Protein AF-A0A7S1IC48-F1 (afdb_monomer_lite)

Organism: NCBI:txid73025

Secondary structure (DSSP, 8-state):
---B-BTB-EEE-TTSB-SSTT-B--GGGEEETTB----HHHHHHHHHHHHHHHTT------------EEEEETTEEEEEEESTT--STT-EEEEEEETTTTEEEEEEE-TTS-SEEEEEEEE--TTHHHHHHHHHTTPPPPSSGGGGGS-TTTSSS--S-GGGS-TTSEEETTTTEEHHHHHHHHHTT------

Structure (mmCIF, N/CA/C/O backbone):
data_AF-A0A7S1IC48-F1
#
_entry.id   AF-A0A7S1IC48-F1
#
loop_
_atom_site.group_PDB
_atom_site.id
_atom_site.type_symbol
_atom_site.label_atom_id
_atom_site.label_alt_id
_atom_site.label_comp_id
_atom_site.label_asym_id
_atom_site.label_entity_id
_atom_site.label_seq_id
_atom_site.pdbx_PDB_ins_code
_atom_site.Cartn_x
_atom_site.Cartn_y
_atom_site.Cartn_z
_atom_site.occupancy
_atom_site.B_iso_or_equiv
_atom_site.auth_seq_id
_atom_site.auth_comp_id
_atom_site.auth_asym_id
_atom_site.auth_atom_id
_atom_site.pdbx_PDB_model_num
ATOM 1 N N . GLY A 1 1 ? -16.116 9.276 26.766 1.00 86.44 1 GLY A N 1
ATOM 2 C CA . GLY A 1 1 ? -15.933 9.329 25.300 1.00 86.44 1 GLY A CA 1
ATOM 3 C C . GLY A 1 1 ? -14.792 8.413 24.906 1.00 86.44 1 GLY A C 1
ATOM 4 O O . GLY A 1 1 ? -14.070 7.981 25.795 1.00 86.44 1 GLY A O 1
ATOM 5 N N . LEU A 1 2 ? -14.647 8.094 23.618 1.00 96.25 2 LEU A N 1
ATOM 6 C CA . LEU A 1 2 ? -13.494 7.331 23.122 1.00 96.25 2 LEU A CA 1
ATOM 7 C C . LEU A 1 2 ? -12.211 8.168 23.206 1.00 96.25 2 LEU A C 1
ATOM 9 O O . LEU A 1 2 ? -12.277 9.396 23.143 1.00 96.25 2 LEU A O 1
ATOM 13 N N . VAL A 1 3 ? -11.056 7.512 23.336 1.00 97.19 3 VAL A N 1
ATOM 14 C CA . VAL A 1 3 ? -9.752 8.191 23.295 1.00 97.19 3 VAL A CA 1
ATOM 15 C C . VAL A 1 3 ? -9.438 8.629 21.862 1.00 97.19 3 VAL A C 1
ATOM 17 O O . VAL A 1 3 ? -9.534 7.839 20.921 1.00 97.19 3 VAL A O 1
ATOM 20 N N . ILE A 1 4 ? -9.063 9.899 21.707 1.00 97.44 4 ILE A N 1
ATOM 21 C CA . ILE A 1 4 ? -8.770 10.548 20.425 1.00 97.44 4 ILE A CA 1
ATOM 22 C C . ILE A 1 4 ? -7.302 10.978 20.399 1.00 97.44 4 ILE A C 1
ATOM 24 O O . ILE A 1 4 ? -6.759 11.413 21.415 1.00 97.44 4 ILE A O 1
ATOM 28 N N . GLY A 1 5 ? -6.658 10.871 19.238 1.00 93.25 5 GLY A N 1
ATOM 29 C CA . GLY A 1 5 ? -5.286 11.331 19.052 1.00 93.25 5 GLY A CA 1
ATOM 30 C C . GLY A 1 5 ? -5.122 12.852 19.083 1.00 93.25 5 GLY A C 1
ATOM 31 O O . GLY A 1 5 ? -6.078 13.599 18.872 1.00 93.25 5 GLY A O 1
ATOM 32 N N . PRO A 1 6 ? -3.877 13.341 19.226 1.00 89.94 6 PRO A N 1
ATOM 33 C CA . PRO A 1 6 ? -3.580 14.775 19.300 1.00 89.94 6 PRO A CA 1
ATOM 34 C C . PRO A 1 6 ? -3.949 15.555 18.027 1.00 89.94 6 PRO A C 1
ATOM 36 O O . PRO A 1 6 ? -4.088 16.772 18.069 1.00 89.94 6 PRO A O 1
ATOM 39 N N . ARG A 1 7 ? -4.105 14.867 16.888 1.00 89.56 7 ARG A N 1
ATOM 40 C CA . ARG A 1 7 ? -4.513 15.447 15.596 1.00 89.56 7 ARG A CA 1
ATOM 41 C C . ARG A 1 7 ? -5.874 14.922 15.120 1.00 89.56 7 ARG A C 1
ATOM 43 O O . ARG A 1 7 ? -6.166 14.987 13.930 1.00 89.56 7 ARG A O 1
ATOM 50 N N . GLY A 1 8 ? -6.684 14.382 16.031 1.00 92.31 8 GLY A N 1
ATOM 51 C CA . GLY A 1 8 ? -7.895 13.633 15.703 1.00 92.31 8 GLY A CA 1
ATOM 52 C C . GLY A 1 8 ? -7.631 12.137 15.504 1.00 92.31 8 GLY A C 1
ATOM 53 O O . GLY A 1 8 ? -6.538 11.640 15.780 1.00 92.31 8 GLY A O 1
ATOM 54 N N . GLY A 1 9 ? -8.659 11.427 15.035 1.00 95.06 9 GLY A N 1
ATOM 55 C CA . GLY A 1 9 ? -8.651 9.971 14.880 1.00 95.06 9 GLY A CA 1
ATOM 56 C C . GLY A 1 9 ? -8.893 9.227 16.197 1.00 95.06 9 GLY A C 1
ATOM 57 O O . GLY A 1 9 ? -8.397 9.612 17.254 1.00 95.06 9 GLY A O 1
ATOM 58 N N . ILE A 1 10 ? -9.678 8.158 16.130 1.00 97.81 10 ILE A N 1
ATOM 59 C CA . ILE A 1 10 ? -10.028 7.294 17.257 1.00 97.81 10 ILE A CA 1
ATOM 60 C C . ILE A 1 10 ? -8.869 6.335 17.496 1.00 97.81 10 ILE A C 1
ATOM 62 O O . ILE A 1 10 ? -8.510 5.573 16.599 1.00 97.81 10 ILE A O 1
ATOM 66 N N . GLN A 1 11 ? -8.281 6.367 18.690 1.00 97.50 11 GLN A N 1
ATOM 67 C CA . GLN A 1 11 ? -7.160 5.493 19.009 1.00 97.50 11 GLN A CA 1
ATOM 68 C C . GLN A 1 11 ? -7.607 4.030 19.023 1.00 97.50 11 GLN A C 1
ATOM 70 O O . GLN A 1 11 ? -8.590 3.692 19.687 1.00 97.50 11 GLN A O 1
ATOM 75 N N . ILE A 1 12 ? -6.866 3.182 18.307 1.00 97.38 12 ILE A N 1
ATOM 76 C CA . ILE A 1 12 ? -7.106 1.742 18.241 1.00 97.38 12 ILE A CA 1
ATOM 77 C C . ILE A 1 12 ? -5.869 0.919 18.601 1.00 97.38 12 ILE A C 1
ATOM 79 O O . ILE A 1 12 ? -4.735 1.355 18.388 1.00 97.38 12 ILE A O 1
ATOM 83 N N . ASN A 1 13 ? -6.100 -0.285 19.123 1.00 96.12 13 ASN A N 1
ATOM 84 C CA . ASN A 1 13 ? -5.077 -1.319 19.284 1.00 96.12 13 ASN A CA 1
ATOM 85 C C . ASN A 1 13 ? -4.879 -2.133 17.984 1.00 96.12 13 ASN A C 1
ATOM 87 O O . ASN A 1 13 ? -5.519 -1.873 16.963 1.00 96.12 13 ASN A O 1
ATOM 91 N N . ASP A 1 14 ? -4.020 -3.154 18.034 1.00 96.69 14 ASP A N 1
ATOM 92 C CA . ASP A 1 14 ? -3.703 -4.016 16.883 1.00 96.69 14 ASP A CA 1
ATOM 93 C C . ASP A 1 14 ? -4.871 -4.897 16.403 1.00 96.69 14 ASP A C 1
ATOM 95 O O . ASP A 1 14 ? -4.779 -5.511 15.343 1.00 96.69 14 ASP A O 1
ATOM 99 N N . TYR A 1 15 ? -5.966 -4.967 17.164 1.00 96.75 15 TYR A N 1
ATOM 100 C CA . TYR A 1 15 ? -7.211 -5.644 16.788 1.00 96.75 15 TYR A CA 1
ATOM 101 C C . TYR A 1 15 ? -8.297 -4.667 16.318 1.00 96.75 15 TYR A C 1
ATOM 103 O O . TYR A 1 15 ? -9.459 -5.042 16.166 1.00 96.75 15 TYR A O 1
ATOM 111 N N . CYS A 1 16 ? -7.927 -3.402 16.100 1.00 97.06 16 CYS A N 1
ATOM 112 C CA . CYS A 1 16 ? -8.828 -2.309 15.743 1.00 97.06 16 CYS A CA 1
ATOM 113 C C . CYS A 1 16 ? -9.888 -1.974 16.813 1.00 97.06 16 CYS A C 1
ATOM 115 O O . CYS A 1 16 ? -10.861 -1.274 16.519 1.00 97.06 16 CYS A O 1
ATOM 117 N N . GLN A 1 17 ? -9.703 -2.435 18.055 1.00 97.38 17 GLN A N 1
ATOM 118 C CA . GLN A 1 17 ? -10.547 -2.049 19.187 1.00 97.38 17 GLN A CA 1
ATOM 119 C C . GLN A 1 17 ? -10.135 -0.682 19.712 1.00 97.38 17 GLN A C 1
ATOM 121 O O . GLN A 1 17 ? -8.950 -0.351 19.767 1.00 97.38 17 GLN A O 1
ATOM 126 N N . THR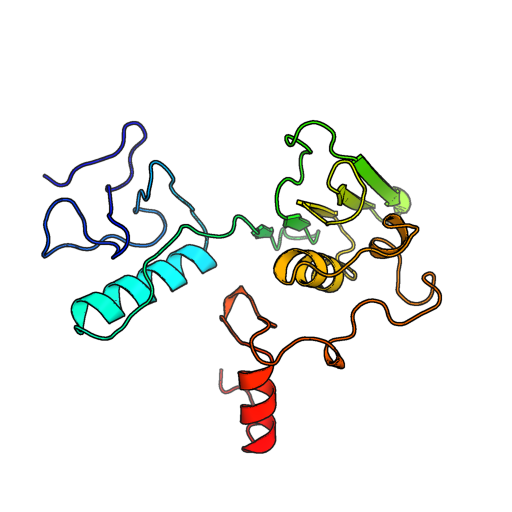 A 1 18 ? -11.124 0.091 20.139 1.00 97.94 18 THR A N 1
ATOM 127 C CA . THR A 1 18 ? -10.928 1.415 20.729 1.00 97.94 18 THR A CA 1
ATOM 128 C C . THR A 1 18 ? -10.629 1.322 22.230 1.00 97.94 18 THR A C 1
ATOM 130 O O . THR A 1 18 ? -10.466 0.239 22.790 1.00 97.94 18 THR A O 1
ATOM 133 N N . SER A 1 19 ? -10.610 2.461 22.930 1.00 97.12 19 SER A N 1
ATOM 134 C CA . SER A 1 19 ? -10.546 2.497 24.399 1.00 97.12 19 SER A CA 1
ATOM 135 C C . SER A 1 19 ? -11.741 1.830 25.098 1.00 97.12 19 SER A C 1
ATOM 137 O O . SER A 1 19 ? -11.684 1.593 26.301 1.00 97.12 19 SER A O 1
ATOM 139 N N . ASN A 1 20 ? -12.833 1.568 24.373 1.00 97.44 20 ASN A N 1
ATOM 140 C CA . ASN A 1 20 ? -13.905 0.680 24.808 1.00 97.44 20 ASN A CA 1
ATOM 141 C C . ASN A 1 20 ? -13.795 -0.638 24.022 1.00 97.44 20 ASN A C 1
ATOM 143 O O . ASN A 1 20 ? -13.803 -0.618 22.792 1.00 97.44 20 ASN A O 1
ATOM 147 N N . LEU A 1 21 ? -13.718 -1.766 24.736 1.00 94.56 21 LEU A N 1
ATOM 148 C CA . LEU A 1 21 ? -13.498 -3.096 24.156 1.00 94.56 21 LEU A CA 1
ATOM 149 C C . LEU A 1 21 ? -14.653 -3.585 23.267 1.00 94.56 21 LEU A C 1
ATOM 151 O O . LEU A 1 21 ? -14.419 -4.417 22.388 1.00 94.56 21 LEU A O 1
ATOM 155 N N . ASP A 1 22 ? -15.855 -3.030 23.438 1.00 95.75 22 ASP A N 1
ATOM 156 C CA . ASP A 1 22 ? -17.039 -3.357 22.634 1.00 95.75 22 ASP A CA 1
ATOM 157 C C . ASP A 1 22 ? -17.156 -2.500 21.360 1.00 95.75 22 ASP A C 1
ATOM 159 O O . ASP A 1 22 ? -18.068 -2.688 20.554 1.00 95.75 22 ASP A O 1
ATOM 163 N N . ILE A 1 23 ? -16.252 -1.534 21.166 1.00 97.44 23 ILE A N 1
ATOM 164 C CA . ILE A 1 23 ? -16.292 -0.585 20.051 1.00 97.44 23 ILE A CA 1
ATOM 165 C C . ILE A 1 23 ? -15.012 -0.708 19.229 1.00 97.44 23 ILE A C 1
ATOM 167 O O . ILE A 1 23 ? -13.902 -0.611 19.755 1.00 97.44 23 ILE A O 1
ATOM 171 N N . TYR A 1 24 ? -15.182 -0.841 17.915 1.00 97.94 24 TYR A N 1
ATOM 172 C CA . TYR A 1 24 ? -14.102 -0.888 16.933 1.00 97.94 24 TYR A CA 1
ATOM 173 C C . TYR A 1 24 ? -14.114 0.375 16.075 1.00 97.94 24 TYR A C 1
ATOM 175 O O . TYR A 1 24 ? -15.171 0.956 15.822 1.00 97.94 24 TYR A O 1
ATOM 183 N N . ALA A 1 25 ? -12.942 0.775 15.593 1.00 97.38 25 ALA A N 1
ATOM 184 C CA . ALA A 1 25 ? -12.800 1.813 14.579 1.00 97.38 25 ALA A CA 1
ATOM 185 C C . ALA A 1 25 ? -11.840 1.325 13.490 1.00 97.38 25 ALA A C 1
ATOM 187 O O . ALA A 1 25 ? -10.800 0.742 13.785 1.00 97.38 25 ALA A O 1
ATOM 188 N N . ILE A 1 26 ? -12.194 1.551 12.226 1.00 96.25 26 ILE A N 1
ATOM 189 C CA . ILE A 1 26 ? -11.420 1.101 11.062 1.00 96.25 26 ILE A CA 1
ATOM 190 C C . ILE A 1 26 ? -11.394 2.189 9.985 1.00 96.25 26 ILE A C 1
ATOM 192 O O . ILE A 1 26 ? -12.251 3.072 9.955 1.00 96.25 26 ILE A O 1
ATOM 196 N N . GLY A 1 27 ? -10.438 2.103 9.064 1.00 93.44 27 GLY A N 1
ATOM 197 C CA . GLY A 1 27 ? -10.335 3.033 7.942 1.00 93.44 27 GLY A CA 1
ATOM 198 C C . GLY A 1 27 ? -9.831 4.414 8.363 1.00 93.44 27 GLY A C 1
ATOM 199 O O . GLY A 1 27 ? -8.935 4.537 9.193 1.00 93.44 27 GLY A O 1
ATOM 200 N N . GLU A 1 28 ? -10.378 5.466 7.756 1.00 92.88 28 GLU A N 1
ATOM 201 C CA . GLU A 1 28 ? -9.840 6.831 7.871 1.00 92.88 28 GLU A CA 1
ATOM 202 C C . GLU A 1 28 ? -10.041 7.464 9.253 1.00 92.88 28 GLU A C 1
ATOM 204 O O . GLU A 1 28 ? -9.319 8.387 9.620 1.00 92.88 28 GLU A O 1
ATOM 209 N N . CYS A 1 29 ? -10.999 6.968 10.041 1.00 94.88 29 CYS A N 1
ATOM 210 C CA . CYS A 1 29 ? -11.222 7.459 11.397 1.00 94.88 29 CYS A CA 1
ATOM 211 C C . CYS A 1 29 ? -10.295 6.808 12.431 1.00 94.88 29 CYS A C 1
ATOM 213 O O . CYS A 1 29 ? -10.232 7.296 13.558 1.00 94.88 29 CYS A O 1
ATOM 215 N N . ALA A 1 30 ? -9.594 5.727 12.078 1.00 96.12 30 ALA A N 1
ATOM 216 C CA . ALA A 1 30 ? -8.798 4.941 13.008 1.00 96.12 30 ALA A CA 1
ATOM 217 C C . ALA A 1 30 ? -7.351 5.445 13.098 1.00 96.12 30 ALA A C 1
ATOM 219 O O . ALA A 1 30 ? -6.670 5.651 12.091 1.00 96.12 30 ALA A O 1
ATOM 220 N N . LEU A 1 31 ? -6.873 5.607 14.329 1.00 95.94 31 LEU A N 1
ATOM 221 C CA . LEU A 1 31 ? -5.513 6.002 14.666 1.00 95.94 31 LEU A CA 1
ATOM 222 C C . LEU A 1 31 ? -4.786 4.816 15.306 1.00 95.94 31 LEU A C 1
ATOM 224 O O . LEU A 1 31 ? -4.986 4.516 16.483 1.00 95.94 31 LEU A O 1
ATOM 228 N N . HIS A 1 32 ? -3.906 4.171 14.545 1.00 95.19 32 HIS A N 1
ATOM 229 C CA . HIS A 1 32 ? -3.094 3.043 15.009 1.00 95.19 32 HIS A CA 1
ATOM 230 C C . HIS A 1 32 ? -1.636 3.482 15.148 1.00 95.19 32 HIS A C 1
ATOM 232 O O . HIS A 1 32 ? -1.078 4.073 14.223 1.00 95.19 32 HIS A O 1
ATOM 238 N N . ASN A 1 33 ? -1.034 3.269 16.323 1.00 92.19 33 ASN A N 1
ATOM 239 C CA . ASN A 1 33 ? 0.346 3.676 16.636 1.00 92.19 33 ASN A CA 1
ATOM 240 C C . ASN A 1 33 ? 0.682 5.129 16.233 1.00 92.19 33 ASN A C 1
ATOM 242 O O . ASN A 1 33 ? 1.748 5.430 15.697 1.00 92.19 33 ASN A O 1
ATOM 246 N N . GLY A 1 34 ? -0.263 6.046 16.475 1.00 90.94 34 GLY A N 1
ATOM 247 C CA . GLY A 1 34 ? -0.108 7.473 16.179 1.00 90.94 34 GLY A CA 1
ATOM 248 C C . GLY A 1 34 ? -0.239 7.847 14.697 1.00 90.94 34 GLY A C 1
ATOM 249 O O . GLY A 1 34 ? 0.073 8.983 14.339 1.00 90.94 34 GLY A O 1
ATOM 250 N N . ARG A 1 35 ? -0.703 6.932 13.834 1.00 90.31 35 ARG A N 1
ATOM 251 C CA . ARG A 1 35 ? -0.876 7.158 12.391 1.00 90.31 35 ARG A CA 1
ATOM 252 C C . ARG A 1 35 ? -2.306 6.890 11.928 1.00 90.31 35 ARG A C 1
ATOM 254 O O . ARG A 1 35 ? -2.940 5.925 12.348 1.00 90.31 35 ARG A O 1
ATOM 261 N N . ILE A 1 36 ? -2.779 7.750 11.029 1.00 91.31 36 ILE A N 1
ATOM 262 C CA . ILE A 1 36 ? -4.006 7.573 10.245 1.00 91.31 36 ILE A CA 1
ATOM 263 C C . ILE A 1 36 ? -3.561 7.277 8.815 1.00 91.31 36 ILE A C 1
ATOM 265 O O . ILE A 1 36 ? -2.767 8.037 8.259 1.00 91.31 36 ILE A O 1
ATOM 269 N N . TYR A 1 37 ? -4.042 6.180 8.234 1.00 86.94 37 TYR A N 1
ATOM 270 C CA . TYR A 1 37 ? -3.560 5.724 6.927 1.00 86.94 37 TYR A CA 1
ATOM 271 C C . TYR A 1 37 ? -4.301 6.373 5.758 1.00 86.94 37 TYR A C 1
ATOM 273 O O . TYR A 1 37 ? -3.661 6.717 4.774 1.00 86.94 37 TYR A O 1
ATOM 281 N N . GLY A 1 38 ? -5.625 6.563 5.849 1.00 83.62 38 GLY A N 1
ATOM 282 C CA . GLY A 1 38 ? -6.397 7.215 4.777 1.00 83.62 38 GLY A CA 1
ATOM 283 C C . GLY A 1 38 ? -6.374 6.462 3.438 1.00 83.62 38 GLY A C 1
ATOM 284 O O . GLY A 1 38 ? -6.428 7.074 2.377 1.00 83.62 38 GLY A O 1
ATOM 285 N N . LEU A 1 39 ? -6.193 5.137 3.473 1.00 83.06 39 LEU A N 1
ATOM 286 C CA . LEU A 1 39 ? -5.990 4.306 2.287 1.00 83.06 39 LEU A CA 1
ATOM 287 C C . LEU A 1 39 ? -6.927 3.096 2.299 1.00 83.06 39 LEU A C 1
ATOM 289 O O . LEU A 1 39 ? -7.213 2.517 3.351 1.00 83.06 39 LEU A O 1
ATOM 293 N N . LEU A 1 40 ? -7.344 2.674 1.102 1.00 83.94 40 LEU A N 1
ATOM 294 C CA . LEU A 1 40 ? -8.255 1.543 0.914 1.00 83.94 40 LEU A CA 1
ATOM 295 C C . LEU A 1 40 ? -7.660 0.225 1.432 1.00 83.94 40 LEU A C 1
ATOM 297 O O . LEU A 1 40 ? -8.342 -0.509 2.140 1.00 83.94 40 LEU A O 1
ATOM 301 N N . THR A 1 41 ? -6.400 -0.080 1.095 1.00 82.94 41 THR A N 1
ATOM 302 C CA . THR A 1 41 ? -5.768 -1.354 1.486 1.00 82.94 41 THR A CA 1
ATOM 303 C C . THR A 1 41 ? -5.660 -1.499 3.009 1.00 82.94 41 THR A C 1
ATOM 305 O O . THR A 1 41 ? -6.194 -2.483 3.521 1.00 82.94 41 THR A O 1
ATOM 308 N N . PRO A 1 42 ? -5.103 -0.523 3.757 1.00 88.06 42 PRO A N 1
ATOM 309 C CA . PRO A 1 42 ? -5.108 -0.570 5.218 1.00 88.06 42 PRO A CA 1
ATOM 310 C C . PRO A 1 42 ? -6.522 -0.616 5.807 1.00 88.06 42 PRO A C 1
ATOM 312 O O . PRO A 1 42 ? -6.760 -1.363 6.747 1.00 88.06 42 PRO A O 1
ATOM 315 N N . GLY A 1 43 ? -7.490 0.112 5.234 1.00 91.44 43 GLY A N 1
ATOM 316 C CA . GLY A 1 43 ? -8.888 0.045 5.674 1.00 91.44 43 GLY A CA 1
ATOM 317 C C . GLY A 1 43 ? -9.499 -1.356 5.532 1.00 91.44 43 GLY A C 1
ATOM 318 O O . GLY A 1 43 ? -10.150 -1.847 6.454 1.00 91.44 43 GLY A O 1
ATOM 319 N N . ASN A 1 44 ? -9.237 -2.035 4.412 1.00 90.25 44 ASN A N 1
ATOM 320 C CA . ASN A 1 44 ? -9.681 -3.410 4.174 1.00 90.25 44 ASN A CA 1
ATOM 321 C C . ASN A 1 44 ? -8.996 -4.419 5.103 1.00 90.25 44 ASN A C 1
ATOM 323 O O . ASN A 1 44 ? -9.614 -5.407 5.499 1.00 90.25 44 ASN A O 1
ATOM 327 N N . GLU A 1 45 ? -7.723 -4.206 5.430 1.00 91.50 45 GLU A N 1
ATOM 328 C CA . GLU A 1 45 ? -6.994 -5.038 6.390 1.00 91.50 45 GLU A CA 1
ATOM 329 C C . GLU A 1 45 ? -7.551 -4.845 7.800 1.00 91.50 45 GLU A C 1
ATOM 331 O O . GLU A 1 45 ? -7.942 -5.828 8.425 1.00 91.50 45 GLU A O 1
ATOM 336 N N . MET A 1 46 ? -7.737 -3.598 8.244 1.00 95.12 46 MET A N 1
ATOM 337 C CA . MET A 1 46 ? -8.401 -3.280 9.512 1.00 95.12 46 MET A CA 1
ATOM 338 C C . MET A 1 46 ? -9.785 -3.936 9.619 1.00 95.12 46 MET A C 1
ATOM 340 O O . MET A 1 46 ? -10.115 -4.509 10.654 1.00 95.12 46 MET A O 1
ATOM 344 N N . ALA A 1 47 ? -10.584 -3.918 8.546 1.00 94.81 47 ALA A N 1
ATOM 345 C CA . ALA A 1 47 ? -11.889 -4.579 8.524 1.00 94.81 47 ALA A CA 1
ATOM 346 C C . ALA A 1 47 ? -11.784 -6.095 8.764 1.00 94.81 47 ALA A C 1
ATOM 348 O O . ALA A 1 47 ? -12.555 -6.656 9.544 1.00 94.81 47 ALA A O 1
ATOM 349 N N . ARG A 1 48 ? -10.818 -6.771 8.125 1.00 93.19 48 ARG A N 1
ATOM 350 C CA . ARG A 1 48 ? -10.596 -8.215 8.315 1.00 93.19 48 ARG A CA 1
ATOM 351 C C . ARG A 1 48 ? -10.144 -8.533 9.731 1.00 93.19 48 ARG A C 1
ATOM 353 O O . ARG A 1 48 ? -10.649 -9.492 10.307 1.00 93.19 48 ARG A O 1
ATOM 360 N N . VAL A 1 49 ? -9.235 -7.730 10.280 1.00 95.81 49 VAL A N 1
ATOM 361 C CA . VAL A 1 49 ? -8.741 -7.892 11.651 1.00 95.81 49 VAL A CA 1
ATOM 362 C C . VAL A 1 49 ? -9.875 -7.706 12.658 1.00 95.81 49 VAL A C 1
ATOM 364 O O . VAL A 1 49 ? -10.093 -8.582 13.492 1.00 95.81 49 VAL A O 1
ATOM 367 N N . ALA A 1 50 ? -10.659 -6.632 12.526 1.00 96.44 50 ALA A N 1
ATOM 368 C CA . ALA A 1 50 ? -11.795 -6.356 13.402 1.00 96.44 50 ALA A CA 1
ATOM 369 C C . ALA A 1 50 ? -12.837 -7.487 13.370 1.00 96.44 50 ALA A C 1
ATOM 371 O O . ALA A 1 50 ? -13.260 -7.971 14.418 1.00 96.44 50 ALA A O 1
ATOM 372 N N . VAL A 1 51 ? -13.222 -7.957 12.175 1.00 96.38 51 VAL A N 1
ATOM 373 C CA . VAL A 1 51 ? -14.187 -9.060 12.024 1.00 96.38 51 VAL A CA 1
ATOM 374 C C . VAL A 1 51 ? -13.617 -10.379 12.546 1.00 96.38 51 VAL A C 1
ATOM 376 O O . VAL A 1 51 ? -14.328 -11.120 13.220 1.00 96.38 51 VAL A O 1
ATOM 379 N N . GLY A 1 52 ? -12.351 -10.686 12.257 1.00 96.06 52 GLY A N 1
ATOM 380 C CA . GLY A 1 52 ? -11.690 -11.892 12.755 1.00 96.06 52 GLY A CA 1
ATOM 381 C C . GLY A 1 52 ? -11.673 -11.938 14.280 1.00 96.06 52 GLY A C 1
ATOM 382 O O . GLY A 1 52 ? -12.087 -12.938 14.863 1.00 96.06 52 GLY A O 1
ATOM 383 N N . HIS A 1 53 ? -11.308 -10.820 14.911 1.00 96.12 53 HIS A N 1
ATOM 384 C CA . HIS A 1 53 ? -11.280 -10.684 16.362 1.00 96.12 53 HIS A CA 1
ATOM 385 C C . HIS A 1 53 ? -12.687 -10.770 16.975 1.00 96.12 53 HIS A C 1
ATOM 387 O O . HIS A 1 53 ? -12.905 -11.545 17.904 1.00 96.12 53 HIS A O 1
ATOM 393 N N . LEU A 1 54 ? -13.671 -10.058 16.409 1.00 95.06 54 LEU A N 1
ATOM 394 C CA . LEU A 1 54 ? -15.067 -10.104 16.862 1.00 95.06 54 LEU A CA 1
ATOM 395 C C . LEU A 1 54 ? -15.658 -11.523 16.793 1.00 95.06 54 LEU A C 1
ATOM 397 O O . LEU A 1 54 ? -16.436 -11.918 17.656 1.00 95.06 54 LEU A O 1
ATOM 401 N N . MET A 1 55 ? -15.280 -12.295 15.773 1.00 96.31 55 MET A N 1
ATOM 402 C CA . MET A 1 55 ? -15.723 -13.677 15.574 1.00 96.31 55 MET A CA 1
ATOM 403 C C . MET A 1 55 ? -14.863 -14.708 16.323 1.00 96.31 55 MET A C 1
ATOM 405 O O . MET A 1 55 ? -15.060 -15.904 16.113 1.00 96.31 55 MET A O 1
ATOM 409 N N . GLN A 1 56 ? -13.906 -14.269 17.152 1.00 92.25 56 GLN A N 1
ATOM 410 C CA . GLN A 1 56 ? -12.960 -15.128 17.882 1.00 92.25 56 GLN A CA 1
ATOM 411 C C . GLN A 1 56 ? -12.221 -16.121 16.969 1.00 92.25 56 GLN A C 1
ATOM 413 O O . GLN A 1 56 ? -11.920 -17.252 17.350 1.00 92.25 56 GLN A O 1
ATOM 418 N N . LYS A 1 57 ? -11.952 -15.706 15.728 1.00 92.31 57 LYS A N 1
ATOM 419 C CA . LYS A 1 57 ? -11.139 -16.470 14.784 1.00 92.31 57 LYS A CA 1
ATOM 420 C C . LYS A 1 57 ? -9.672 -16.141 15.002 1.00 92.31 57 LYS A C 1
ATOM 422 O O . LYS A 1 57 ? -9.334 -15.030 15.406 1.00 92.31 57 LYS A O 1
ATOM 427 N N . ASP A 1 58 ? -8.811 -17.093 14.665 1.00 89.88 58 ASP A N 1
ATOM 428 C CA . ASP A 1 58 ? -7.383 -16.822 14.571 1.00 89.88 58 ASP A CA 1
ATOM 429 C C . ASP A 1 58 ? -7.149 -15.835 13.417 1.00 89.88 58 ASP A C 1
ATOM 431 O O . ASP A 1 58 ? -7.413 -16.143 12.249 1.00 89.88 58 ASP A O 1
ATOM 435 N N . VAL A 1 59 ? -6.778 -14.602 13.761 1.00 89.88 59 VAL A N 1
ATOM 436 C CA . VAL A 1 59 ? -6.560 -13.506 12.818 1.00 89.88 59 VAL A CA 1
ATOM 437 C C . VAL A 1 59 ? -5.258 -12.807 13.154 1.00 89.88 59 VAL A C 1
ATOM 439 O O . VAL A 1 59 ? -4.953 -12.522 14.315 1.00 89.88 59 VAL A O 1
ATOM 442 N N . GLU A 1 60 ? -4.490 -12.515 12.114 1.00 89.56 60 GLU A N 1
ATOM 443 C CA . GLU A 1 60 ? -3.257 -11.765 12.259 1.00 89.56 60 GLU A CA 1
ATOM 444 C C . GLU A 1 60 ? -3.563 -10.327 12.693 1.00 89.56 60 GLU A C 1
ATOM 446 O O . GLU A 1 60 ? -4.503 -9.693 12.216 1.00 89.56 60 GLU A O 1
ATOM 451 N N . LYS A 1 61 ? -2.770 -9.822 13.635 1.00 93.12 61 LYS A N 1
ATOM 452 C CA . LYS A 1 61 ? -2.876 -8.455 14.145 1.00 93.12 61 LYS A CA 1
ATOM 453 C C . LYS A 1 61 ? -2.565 -7.438 13.051 1.00 93.12 61 LYS A C 1
ATOM 455 O O . LYS A 1 61 ? -1.646 -7.640 12.262 1.00 93.12 61 LYS A O 1
ATOM 460 N N . PHE A 1 62 ? -3.243 -6.296 13.070 1.00 93.38 62 PHE A N 1
ATOM 461 C CA . PHE A 1 62 ? -2.896 -5.183 12.195 1.00 93.38 62 PHE A CA 1
ATOM 462 C C . PHE A 1 62 ? -1.541 -4.588 12.614 1.00 93.38 62 PHE A C 1
ATOM 464 O O . PHE A 1 62 ? -1.418 -4.007 13.690 1.00 93.38 62 PHE A O 1
ATOM 471 N N . GLN A 1 63 ? -0.520 -4.731 11.764 1.00 88.75 63 GLN A N 1
ATOM 472 C CA . GLN A 1 63 ? 0.849 -4.243 12.014 1.00 88.75 63 GLN A CA 1
ATOM 473 C C . GLN A 1 63 ? 1.112 -2.838 11.445 1.00 88.75 63 GLN A C 1
ATOM 475 O O . GLN A 1 63 ? 2.225 -2.320 11.526 1.00 88.75 63 GLN A O 1
ATOM 480 N N . GLY A 1 64 ? 0.084 -2.204 10.884 1.00 81.75 64 GLY A N 1
ATOM 481 C CA . GLY A 1 64 ? 0.219 -0.987 10.099 1.00 81.75 64 GLY A CA 1
ATOM 482 C C . GLY A 1 64 ? 0.075 -1.255 8.605 1.00 81.75 64 GLY A C 1
ATOM 48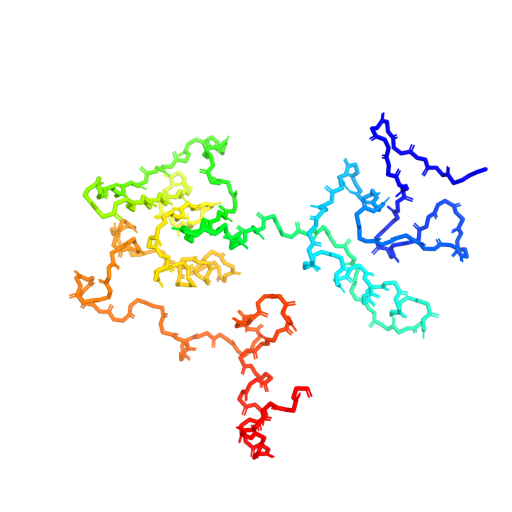3 O O . GLY A 1 64 ? 0.255 -2.369 8.129 1.00 81.75 64 GLY A O 1
ATOM 484 N N . GLY A 1 65 ? -0.326 -0.217 7.878 1.00 69.44 65 GLY A N 1
ATOM 485 C CA . GLY A 1 65 ? -0.601 -0.286 6.453 1.00 69.44 65 GLY A CA 1
ATOM 486 C C . GLY A 1 65 ? 0.581 0.167 5.608 1.00 69.44 65 GLY A C 1
ATOM 487 O O . GLY A 1 65 ? 1.198 1.197 5.893 1.00 69.44 65 GLY A O 1
ATOM 488 N N . ASP A 1 66 ? 0.836 -0.555 4.522 1.00 67.75 66 ASP A N 1
ATOM 489 C CA . ASP A 1 66 ? 1.791 -0.128 3.509 1.00 67.75 66 ASP A CA 1
ATOM 490 C C . ASP A 1 66 ? 1.348 1.190 2.850 1.00 67.75 66 ASP A C 1
ATOM 492 O O . ASP A 1 66 ? 0.233 1.317 2.332 1.00 67.75 66 ASP A O 1
ATOM 496 N N . MET A 1 67 ? 2.243 2.178 2.823 1.00 59.84 67 MET A N 1
ATOM 497 C CA . MET A 1 67 ? 1.990 3.499 2.235 1.00 59.84 67 MET A CA 1
ATOM 498 C C . MET A 1 67 ? 2.271 3.495 0.725 1.00 59.84 67 MET A C 1
ATOM 500 O O . MET A 1 67 ? 3.143 4.212 0.235 1.00 59.84 67 MET A O 1
ATOM 504 N N . PHE A 1 68 ? 1.539 2.671 -0.025 1.00 60.91 68 PHE A N 1
ATOM 505 C CA . PHE A 1 68 ? 1.563 2.687 -1.488 1.00 60.91 68 PHE A CA 1
ATOM 506 C C . PHE A 1 68 ? 0.270 3.304 -2.016 1.00 60.91 68 PHE A C 1
ATOM 508 O O . PHE A 1 68 ? -0.810 2.739 -1.843 1.00 60.91 68 PHE A O 1
ATOM 515 N N . THR A 1 69 ? 0.374 4.435 -2.715 1.00 54.91 69 THR A N 1
ATOM 516 C CA . THR A 1 69 ? -0.782 5.081 -3.349 1.00 54.91 69 THR A CA 1
ATOM 517 C C . THR A 1 69 ? -0.596 5.076 -4.861 1.00 54.91 69 THR A C 1
ATOM 519 O O . THR A 1 69 ? 0.336 5.680 -5.395 1.00 54.91 69 THR A O 1
ATOM 522 N N . LYS A 1 70 ? -1.509 4.408 -5.573 1.00 51.31 70 LYS A N 1
ATOM 523 C CA . LYS A 1 70 ? -1.676 4.556 -7.023 1.00 51.31 70 LYS A CA 1
ATOM 524 C C . LYS A 1 70 ? -2.888 5.448 -7.269 1.00 51.31 70 LYS A C 1
ATOM 526 O O . LYS A 1 70 ? -4.021 5.011 -7.080 1.00 51.31 70 LYS A O 1
ATOM 531 N N . LEU A 1 71 ? -2.650 6.697 -7.659 1.00 53.31 71 LEU A N 1
ATOM 532 C CA . LEU A 1 71 ? -3.710 7.666 -7.928 1.00 53.31 71 LEU A CA 1
ATOM 533 C C . LEU A 1 71 ? -4.055 7.629 -9.419 1.00 53.31 71 LEU A C 1
ATOM 535 O O . LEU A 1 71 ? -3.192 7.830 -10.274 1.00 53.31 71 LEU A O 1
ATOM 539 N N . LYS A 1 72 ? -5.331 7.402 -9.741 1.00 45.44 72 LYS A N 1
ATOM 540 C CA . LYS A 1 72 ? -5.868 7.692 -11.076 1.00 45.44 72 LYS A CA 1
ATOM 541 C C . LYS A 1 72 ? -6.280 9.161 -11.107 1.00 45.44 72 LYS A C 1
ATOM 543 O O . LYS A 1 72 ? -7.442 9.484 -10.884 1.00 45.44 72 LYS A O 1
ATOM 548 N N . VAL A 1 73 ? -5.314 10.049 -11.322 1.00 51.12 73 VAL A N 1
ATOM 549 C CA . VAL A 1 73 ? -5.609 11.454 -11.620 1.00 51.12 73 VAL A CA 1
ATOM 550 C C . VAL A 1 73 ? -6.051 11.522 -13.082 1.00 51.12 73 VAL A C 1
ATOM 552 O O . VAL A 1 73 ? -5.446 10.890 -13.948 1.00 51.12 73 VAL A O 1
ATOM 555 N N . VAL A 1 74 ? -7.136 12.241 -13.372 1.00 44.97 74 VAL A N 1
ATOM 556 C CA . VAL A 1 74 ? -7.626 12.403 -14.749 1.00 44.97 74 VAL A CA 1
ATOM 557 C C . VAL A 1 74 ? -6.498 12.989 -15.608 1.00 44.97 74 VAL A C 1
ATOM 559 O O . VAL A 1 74 ? -6.016 14.083 -15.335 1.00 44.97 74 VAL A O 1
ATOM 562 N N . GLY A 1 75 ? -6.059 12.239 -16.621 1.00 58.56 75 GLY A N 1
ATOM 563 C CA . GLY A 1 75 ? -5.036 12.670 -17.581 1.00 58.56 75 GLY A CA 1
ATOM 564 C C . GLY A 1 75 ? -3.590 12.247 -17.285 1.00 58.56 75 GLY A C 1
ATOM 565 O O . GLY A 1 75 ? -2.744 12.444 -18.151 1.00 58.56 75 GLY A O 1
ATOM 566 N N . CYS A 1 76 ? -3.274 11.638 -16.133 1.00 70.56 76 CYS A N 1
ATOM 567 C CA . CYS A 1 76 ? -1.919 11.143 -15.857 1.00 70.56 76 CYS A CA 1
ATOM 568 C C . CYS A 1 76 ? -1.923 9.992 -14.837 1.00 70.56 76 CYS A C 1
ATOM 570 O O . CYS A 1 76 ? -2.525 10.094 -13.767 1.00 70.56 76 CYS A O 1
ATOM 572 N N . ASN A 1 77 ? -1.225 8.895 -15.141 1.00 80.44 77 ASN A N 1
ATOM 573 C CA . ASN A 1 77 ? -1.032 7.819 -14.172 1.00 80.44 77 ASN A CA 1
ATOM 574 C C . ASN A 1 77 ? 0.097 8.196 -13.214 1.00 80.44 77 ASN A C 1
ATOM 576 O O . ASN A 1 77 ? 1.217 8.442 -13.659 1.00 80.44 77 ASN A O 1
ATOM 580 N N . VAL A 1 78 ? -0.184 8.197 -11.910 1.00 85.06 78 VAL A N 1
ATOM 581 C CA . VAL A 1 78 ? 0.830 8.435 -10.880 1.00 85.06 78 VAL A CA 1
ATOM 582 C C . VAL A 1 78 ? 0.868 7.254 -9.923 1.00 85.06 78 VAL A C 1
ATOM 584 O O . VAL A 1 78 ? -0.160 6.826 -9.390 1.00 85.06 78 VAL A O 1
ATOM 587 N N . ALA A 1 79 ? 2.064 6.728 -9.695 1.00 86.25 79 ALA A N 1
ATOM 588 C CA . ALA A 1 79 ? 2.303 5.692 -8.712 1.00 86.25 79 ALA A CA 1
ATOM 589 C C . ALA A 1 79 ? 3.517 6.054 -7.862 1.00 86.25 79 ALA A C 1
ATOM 591 O O . ALA A 1 79 ? 4.600 6.308 -8.382 1.00 86.25 79 ALA A O 1
ATOM 592 N N . VAL A 1 80 ? 3.323 6.079 -6.549 1.00 88.31 80 VAL A N 1
ATOM 593 C CA . VAL A 1 80 ? 4.372 6.400 -5.584 1.00 88.31 80 VAL A CA 1
ATOM 594 C C . VAL A 1 80 ? 4.488 5.244 -4.612 1.00 88.31 80 VAL A C 1
ATOM 596 O O . VAL A 1 80 ? 3.474 4.693 -4.171 1.00 88.31 80 VAL A O 1
ATOM 599 N N . MET A 1 81 ? 5.725 4.863 -4.303 1.00 89.25 81 MET A N 1
ATOM 600 C CA . MET A 1 81 ? 5.983 3.740 -3.427 1.00 89.25 81 MET A CA 1
ATOM 601 C C . MET A 1 81 ? 7.141 3.950 -2.460 1.00 89.25 81 MET A C 1
ATOM 603 O O . MET A 1 81 ? 8.155 4.540 -2.826 1.00 89.25 81 MET A O 1
ATOM 607 N N . GLY A 1 82 ? 6.961 3.455 -1.232 1.00 88.50 82 GLY A N 1
ATOM 608 C CA . GLY A 1 82 ? 7.973 3.393 -0.179 1.00 88.50 82 GLY A CA 1
ATOM 609 C C . GLY A 1 82 ? 8.551 4.757 0.180 1.00 88.50 82 GLY A C 1
ATOM 610 O O . GLY A 1 82 ? 7.861 5.780 0.125 1.00 88.50 82 GLY A O 1
ATOM 611 N N . ASP A 1 83 ? 9.842 4.781 0.505 1.00 89.12 83 ASP A N 1
ATOM 612 C CA . ASP A 1 83 ? 10.619 6.001 0.714 1.00 89.12 83 ASP A CA 1
ATOM 613 C C . ASP A 1 83 ? 10.977 6.679 -0.617 1.00 89.12 83 ASP A C 1
ATOM 615 O O . ASP A 1 83 ? 12.131 6.881 -0.976 1.00 89.12 83 ASP A O 1
ATOM 619 N N . SER A 1 84 ? 9.939 7.043 -1.366 1.00 87.94 84 SER A N 1
ATOM 620 C CA . SER A 1 84 ? 9.990 7.713 -2.671 1.00 87.94 84 SER A CA 1
ATOM 621 C C . SER A 1 84 ? 10.702 9.073 -2.679 1.00 87.94 84 SER A C 1
ATOM 623 O O . SER A 1 84 ? 11.037 9.598 -3.745 1.00 87.94 84 SER A O 1
ATOM 625 N N . LEU A 1 85 ? 10.949 9.654 -1.503 1.00 89.12 85 LEU A N 1
ATOM 626 C CA . LEU A 1 85 ? 11.641 10.931 -1.355 1.00 89.12 85 LEU A CA 1
ATOM 627 C C . LEU A 1 85 ? 13.111 10.771 -0.952 1.00 89.12 85 LEU A C 1
ATOM 629 O O . LEU A 1 85 ? 13.829 11.765 -1.013 1.00 89.12 85 LEU A O 1
ATOM 633 N N . GLY A 1 86 ? 13.564 9.561 -0.609 1.00 89.31 86 GLY A N 1
ATOM 634 C CA . GLY A 1 86 ? 14.953 9.300 -0.226 1.00 89.31 86 GLY A CA 1
ATOM 635 C C . GLY A 1 86 ? 15.301 9.910 1.128 1.00 89.31 86 GLY A C 1
ATOM 636 O O . GLY A 1 86 ? 16.286 10.628 1.264 1.00 89.31 86 GLY A O 1
ATOM 637 N N . LYS A 1 87 ? 14.443 9.697 2.127 1.00 91.31 87 LYS A N 1
ATOM 638 C CA . LYS A 1 87 ? 14.686 10.138 3.508 1.00 91.31 87 LYS A CA 1
ATOM 639 C C . LYS A 1 87 ? 15.671 9.228 4.240 1.00 91.31 87 LYS A C 1
ATOM 641 O O . LYS A 1 87 ? 16.236 9.638 5.251 1.00 91.31 87 LYS A O 1
ATOM 646 N N . THR A 1 88 ? 15.837 8.000 3.763 1.00 91.12 88 THR A N 1
ATOM 647 C CA . THR A 1 88 ? 16.729 6.993 4.327 1.00 91.12 88 THR A CA 1
ATOM 648 C C . THR A 1 88 ? 18.181 7.432 4.110 1.00 91.12 88 THR A C 1
ATOM 650 O O . THR A 1 88 ? 18.587 7.626 2.966 1.00 91.12 88 THR A O 1
ATOM 653 N N . PRO A 1 89 ? 18.983 7.617 5.175 1.00 92.31 89 PRO A N 1
ATOM 654 C CA . PRO A 1 89 ? 20.371 8.052 5.043 1.00 92.31 89 PRO A CA 1
ATOM 655 C C . PRO A 1 89 ? 21.191 7.102 4.166 1.00 92.31 89 PRO A C 1
ATOM 657 O O . PRO A 1 89 ? 21.122 5.887 4.333 1.00 92.31 89 PRO A O 1
ATOM 660 N N . GLY A 1 90 ? 21.980 7.669 3.253 1.00 91.81 90 GLY A N 1
ATOM 661 C CA . GLY A 1 90 ? 22.829 6.903 2.340 1.00 91.81 90 GLY A CA 1
ATOM 662 C C . GLY A 1 90 ? 22.100 6.290 1.145 1.00 91.81 90 GLY A C 1
ATOM 663 O O . GLY A 1 90 ? 22.755 5.626 0.360 1.00 91.81 90 GLY A O 1
ATOM 664 N N . CYS A 1 91 ? 20.791 6.505 0.972 1.00 94.75 91 CYS A N 1
ATOM 665 C CA . CYS A 1 91 ? 20.077 5.986 -0.194 1.00 94.75 91 CYS A CA 1
ATOM 666 C C . CYS A 1 91 ? 20.601 6.570 -1.513 1.00 94.75 91 CYS A C 1
ATOM 668 O O . CYS A 1 91 ? 20.945 7.754 -1.589 1.00 94.75 91 CYS A O 1
ATOM 670 N N . GLU A 1 92 ? 20.539 5.770 -2.573 1.00 93.88 92 GLU A N 1
ATOM 671 C CA . GLU A 1 92 ? 20.802 6.233 -3.934 1.00 93.88 92 GLU A CA 1
ATOM 672 C C . GLU A 1 92 ? 19.506 6.421 -4.719 1.00 93.88 92 GLU A C 1
ATOM 674 O O . GLU A 1 92 ? 18.470 5.821 -4.418 1.00 93.88 92 GLU A O 1
ATOM 679 N N . SER A 1 93 ? 19.546 7.282 -5.739 1.00 93.00 93 SER A N 1
ATOM 680 C CA . SER A 1 93 ? 18.386 7.521 -6.594 1.00 93.00 93 SER A CA 1
ATOM 681 C C . SER A 1 93 ? 18.738 7.557 -8.072 1.00 93.00 93 SER A C 1
ATOM 683 O O . SER A 1 93 ? 19.633 8.291 -8.484 1.00 93.00 93 SER A O 1
ATOM 685 N N . PHE A 1 94 ? 17.941 6.851 -8.867 1.00 93.31 94 PHE A N 1
ATOM 686 C CA . PHE A 1 94 ? 18.040 6.779 -10.321 1.00 93.31 94 PHE A CA 1
ATOM 687 C C . PHE A 1 94 ? 16.808 7.442 -10.930 1.00 93.31 94 PHE A C 1
ATOM 689 O O . PHE A 1 94 ? 15.694 7.234 -10.449 1.00 93.31 94 PHE A O 1
ATOM 696 N N . CYS A 1 95 ? 16.984 8.255 -11.971 1.00 92.88 95 CYS A N 1
ATOM 697 C CA . CYS A 1 95 ? 15.906 9.060 -12.538 1.00 92.88 95 CYS A CA 1
ATOM 698 C C . CYS A 1 95 ? 15.919 9.020 -14.065 1.00 92.88 95 CYS A C 1
ATOM 700 O O . CYS A 1 95 ? 16.961 9.211 -14.688 1.00 92.88 95 CYS A O 1
ATOM 702 N N . ILE A 1 96 ? 14.741 8.832 -14.658 1.00 91.56 96 ILE A N 1
ATOM 703 C CA . ILE A 1 96 ? 14.506 8.939 -16.095 1.00 91.56 96 ILE A CA 1
ATOM 704 C C . ILE A 1 96 ? 13.349 9.906 -16.312 1.00 91.56 96 ILE A C 1
ATOM 706 O O . ILE A 1 96 ? 12.254 9.727 -15.777 1.00 91.56 96 ILE A O 1
ATOM 710 N N . SER A 1 97 ? 13.581 10.929 -17.126 1.00 91.56 97 SER A N 1
ATOM 711 C CA . SER A 1 97 ? 12.568 11.918 -17.479 1.00 91.56 97 SER A CA 1
ATOM 712 C C . SER A 1 97 ? 12.482 12.071 -18.991 1.00 91.56 97 SER A C 1
ATOM 714 O O . SER A 1 97 ? 13.494 12.322 -19.645 1.00 91.56 97 SER A O 1
ATOM 716 N N . HIS A 1 98 ? 11.269 11.979 -19.531 1.00 88.62 98 HIS A N 1
ATOM 717 C CA . HIS A 1 98 ? 10.973 12.251 -20.935 1.00 88.62 98 HIS A CA 1
ATOM 718 C C . HIS A 1 98 ? 9.993 13.416 -21.020 1.00 88.62 98 HIS A C 1
ATOM 720 O O . HIS A 1 98 ? 8.777 13.239 -20.949 1.00 88.62 98 HIS A O 1
ATOM 726 N N . THR A 1 99 ? 10.533 14.621 -21.193 1.00 84.94 99 THR A N 1
ATOM 727 C CA . THR A 1 99 ? 9.758 15.868 -21.165 1.00 84.94 99 THR A CA 1
ATOM 728 C C . THR A 1 99 ? 8.693 15.929 -22.259 1.00 84.94 99 THR A C 1
ATOM 730 O O . THR A 1 99 ? 7.577 16.355 -21.993 1.00 84.94 99 THR A O 1
ATOM 733 N N . PHE A 1 100 ? 8.996 15.445 -23.470 1.00 84.62 100 PHE A N 1
ATOM 734 C CA . PHE A 1 100 ? 8.041 15.443 -24.586 1.00 84.62 100 PHE A CA 1
ATOM 735 C C . PHE A 1 100 ? 6.838 14.518 -24.343 1.00 84.62 100 PHE A C 1
ATOM 737 O O . PHE A 1 100 ? 5.716 14.853 -24.703 1.00 84.62 100 PHE A O 1
ATOM 744 N N . GLN A 1 101 ? 7.062 13.365 -23.708 1.00 82.88 101 GLN A N 1
ATOM 745 C CA . GLN A 1 101 ? 6.008 12.400 -23.376 1.00 82.88 101 GLN A CA 1
ATOM 746 C C . GLN A 1 101 ? 5.341 12.692 -22.023 1.00 82.88 101 GLN A C 1
ATOM 748 O O . GLN A 1 101 ? 4.387 12.013 -21.652 1.00 82.88 101 GLN A O 1
ATOM 753 N N . GLY A 1 102 ? 5.845 13.678 -21.272 1.00 85.44 102 GLY A N 1
ATOM 754 C CA . GLY A 1 102 ? 5.347 14.012 -19.940 1.00 85.44 102 GLY A CA 1
ATOM 755 C C . GLY A 1 102 ? 5.542 12.895 -18.911 1.00 85.44 102 GLY A C 1
ATOM 756 O O . GLY A 1 102 ? 4.742 12.791 -17.983 1.00 85.44 102 GLY A O 1
ATOM 757 N N . SER A 1 103 ? 6.566 12.045 -19.068 1.00 89.88 103 SER A N 1
ATOM 758 C CA . SER A 1 103 ? 6.816 10.929 -18.148 1.00 89.88 103 SER A CA 1
ATOM 759 C C . SER A 1 103 ? 8.033 11.158 -17.259 1.00 89.88 103 SER A C 1
ATOM 761 O O . SER A 1 103 ? 9.078 11.618 -17.727 1.00 89.88 103 SER A O 1
ATOM 763 N N . TYR A 1 104 ? 7.921 10.754 -15.997 1.00 92.19 104 TYR A N 1
ATOM 764 C CA . TYR A 1 104 ? 8.992 10.810 -15.007 1.00 92.19 104 TYR A CA 1
ATOM 765 C C . TYR A 1 104 ? 9.002 9.524 -14.183 1.00 92.19 104 TYR A C 1
ATOM 767 O O . TYR A 1 104 ? 7.971 9.121 -13.645 1.00 92.19 104 TYR A O 1
ATOM 775 N N . LYS A 1 105 ? 10.165 8.887 -14.075 1.00 94.00 105 LYS A N 1
ATOM 776 C CA . LYS A 1 105 ? 10.377 7.671 -13.292 1.00 94.00 105 LYS A CA 1
ATOM 777 C C . LYS A 1 105 ? 11.574 7.875 -12.371 1.00 94.00 105 LYS A C 1
ATOM 779 O O . LYS A 1 105 ? 12.635 8.287 -12.831 1.00 94.00 105 LYS A O 1
ATOM 784 N N . LYS A 1 106 ? 11.419 7.573 -11.085 1.00 95.06 106 LYS A N 1
ATOM 785 C CA . LYS A 1 106 ? 12.479 7.612 -10.074 1.00 95.06 106 LYS A CA 1
ATOM 786 C C . LYS A 1 106 ? 12.513 6.284 -9.334 1.00 95.06 106 LYS A C 1
ATOM 788 O O . LYS A 1 106 ? 11.473 5.852 -8.851 1.00 95.06 106 LYS A O 1
ATOM 793 N N . LEU A 1 107 ? 13.683 5.675 -9.209 1.00 95.12 107 LEU A N 1
ATOM 794 C CA . LEU A 1 107 ? 13.948 4.526 -8.345 1.00 95.12 107 LEU A CA 1
ATOM 795 C C . LEU A 1 107 ? 14.823 4.986 -7.184 1.00 95.12 107 LEU A C 1
ATOM 797 O O . LEU A 1 107 ? 15.699 5.825 -7.381 1.00 95.12 107 LEU A O 1
ATOM 801 N N . ILE A 1 108 ? 14.590 4.444 -5.996 1.00 95.31 108 ILE A N 1
ATOM 802 C CA . ILE A 1 108 ? 15.404 4.698 -4.811 1.00 95.31 108 ILE A CA 1
ATOM 803 C C . ILE A 1 108 ? 15.808 3.363 -4.210 1.00 95.31 108 ILE A C 1
ATOM 805 O O . ILE A 1 108 ? 14.956 2.501 -3.967 1.00 95.31 108 ILE A O 1
ATOM 809 N N . THR A 1 109 ? 17.104 3.211 -3.973 1.00 94.81 109 THR A N 1
ATOM 810 C CA . THR A 1 109 ? 17.699 2.013 -3.386 1.00 94.81 109 THR A CA 1
ATOM 811 C C . THR A 1 109 ? 18.313 2.308 -2.026 1.00 94.81 109 THR A C 1
ATOM 813 O O . THR A 1 109 ? 18.478 3.465 -1.636 1.00 94.81 109 THR A O 1
ATOM 816 N N . ASP A 1 110 ? 18.635 1.254 -1.285 1.00 93.38 110 ASP A N 1
ATOM 817 C CA . ASP A 1 110 ? 19.524 1.350 -0.129 1.00 93.38 110 ASP A CA 1
ATOM 818 C C . ASP A 1 110 ? 20.947 1.783 -0.538 1.00 93.38 110 ASP A C 1
ATOM 820 O O . ASP A 1 110 ? 21.247 1.954 -1.723 1.00 93.38 110 ASP A O 1
ATOM 824 N N . ALA A 1 111 ? 21.813 1.990 0.457 1.00 91.88 111 ALA A N 1
ATOM 825 C CA . ALA A 1 111 ? 23.164 2.516 0.258 1.00 91.88 111 ALA A CA 1
ATOM 826 C C . ALA A 1 111 ? 24.070 1.617 -0.592 1.00 91.88 111 ALA A C 1
ATOM 828 O O . ALA A 1 111 ? 24.950 2.117 -1.282 1.00 91.88 111 ALA A O 1
ATOM 829 N N . ASP A 1 112 ? 23.826 0.308 -0.569 1.00 89.25 112 ASP A N 1
ATOM 830 C CA . ASP A 1 112 ? 24.599 -0.676 -1.328 1.00 89.25 112 ASP A CA 1
ATOM 831 C C . ASP A 1 112 ? 23.951 -1.026 -2.683 1.00 89.25 112 ASP A C 1
ATOM 833 O O . ASP A 1 112 ? 24.414 -1.928 -3.380 1.00 89.25 112 ASP A O 1
ATOM 837 N N . ALA A 1 113 ? 22.855 -0.347 -3.050 1.00 86.38 113 ALA A N 1
ATOM 838 C CA . ALA A 1 113 ? 22.069 -0.612 -4.256 1.00 86.38 113 ALA A CA 1
ATOM 839 C C . ALA A 1 113 ? 21.615 -2.082 -4.403 1.00 86.38 113 ALA A C 1
ATOM 841 O O . ALA A 1 113 ? 21.499 -2.614 -5.510 1.00 86.38 113 ALA A O 1
ATOM 842 N N . THR A 1 114 ? 21.317 -2.745 -3.282 1.00 88.25 114 THR A N 1
ATOM 843 C CA . THR A 1 114 ? 20.894 -4.153 -3.233 1.00 88.25 114 THR A CA 1
ATOM 844 C C . THR A 1 114 ? 19.385 -4.334 -3.153 1.00 88.25 114 THR A C 1
ATOM 846 O O . THR A 1 114 ? 18.882 -5.396 -3.530 1.00 88.25 114 THR A O 1
ATOM 849 N N . LYS A 1 115 ? 18.653 -3.313 -2.685 1.00 91.00 115 LYS A N 1
ATOM 850 C CA . LYS A 1 115 ? 17.200 -3.356 -2.481 1.00 91.00 115 LYS A CA 1
ATOM 851 C C . LYS A 1 115 ? 16.517 -2.074 -2.930 1.00 91.00 115 LYS A C 1
ATOM 853 O O . LYS A 1 115 ? 17.046 -0.981 -2.756 1.00 91.00 115 LYS A O 1
ATOM 858 N N . VAL A 1 116 ? 15.292 -2.195 -3.449 1.00 92.94 116 VAL A N 1
ATOM 859 C CA . VAL A 1 116 ? 14.429 -1.032 -3.714 1.00 92.94 116 VAL A CA 1
ATOM 860 C C . VAL A 1 116 ? 13.737 -0.618 -2.425 1.00 92.94 116 VAL A C 1
ATOM 862 O O . VAL A 1 116 ? 12.974 -1.395 -1.856 1.00 92.94 116 VAL A O 1
ATOM 865 N N . ILE A 1 117 ? 13.941 0.632 -2.013 1.00 94.06 117 ILE A N 1
ATOM 866 C CA . ILE A 1 117 ? 13.290 1.221 -0.834 1.00 94.06 117 ILE A CA 1
ATOM 867 C C . ILE A 1 117 ? 12.229 2.262 -1.202 1.00 94.06 117 ILE A C 1
ATOM 869 O O . ILE A 1 117 ? 11.400 2.615 -0.365 1.00 94.06 117 ILE A O 1
ATOM 873 N N . GLY A 1 118 ? 12.190 2.716 -2.459 1.00 93.06 118 GLY A N 1
ATOM 874 C CA . GLY A 1 118 ? 11.159 3.627 -2.947 1.00 93.06 118 GLY A CA 1
ATOM 875 C C . GLY A 1 118 ? 11.148 3.782 -4.464 1.00 93.06 118 GLY A C 1
ATOM 876 O O . GLY A 1 118 ? 12.126 3.476 -5.139 1.00 93.06 118 GLY A O 1
ATOM 877 N N . ALA A 1 119 ? 10.041 4.278 -5.015 1.00 94.06 119 ALA A N 1
ATOM 878 C CA . ALA A 1 119 ? 9.974 4.698 -6.413 1.00 94.06 119 ALA A CA 1
ATOM 879 C C . ALA A 1 119 ? 8.834 5.697 -6.678 1.00 94.06 119 ALA A C 1
ATOM 881 O O . ALA A 1 119 ? 7.859 5.779 -5.927 1.00 94.06 119 ALA A O 1
ATOM 882 N N . ILE A 1 120 ? 8.949 6.446 -7.773 1.00 93.81 120 ILE A N 1
ATOM 883 C CA . ILE A 1 120 ? 7.934 7.363 -8.304 1.00 93.81 120 ILE A CA 1
ATOM 884 C C . ILE A 1 120 ? 7.774 7.074 -9.793 1.00 93.81 120 ILE A C 1
ATOM 886 O O . ILE A 1 120 ? 8.761 7.013 -10.515 1.00 93.81 120 ILE A O 1
ATOM 890 N N . PHE A 1 121 ? 6.539 6.956 -10.263 1.00 92.56 121 PHE A N 1
ATOM 891 C CA . PHE A 1 121 ? 6.190 6.871 -11.676 1.00 92.56 121 PHE A CA 1
ATOM 892 C C . PHE A 1 121 ? 5.100 7.895 -11.978 1.00 92.56 121 PHE A C 1
ATOM 894 O O . PHE A 1 121 ? 4.080 7.938 -11.290 1.00 92.56 121 PHE A O 1
ATOM 901 N N . VAL A 1 122 ? 5.308 8.707 -13.006 1.00 90.75 122 VAL A N 1
ATOM 902 C CA . VAL A 1 122 ? 4.381 9.731 -13.491 1.00 90.75 122 VAL A CA 1
ATOM 903 C C . VAL A 1 122 ? 4.269 9.587 -15.005 1.00 90.75 122 VAL A C 1
ATOM 905 O O . VAL A 1 122 ? 5.280 9.482 -15.701 1.00 90.75 122 VAL A O 1
ATOM 908 N N . GLY A 1 123 ? 3.040 9.585 -15.515 1.00 88.50 123 GLY A N 1
ATOM 909 C CA . GLY A 1 123 ? 2.727 9.416 -16.933 1.00 88.50 123 GLY A CA 1
ATOM 910 C C . GLY A 1 123 ? 2.789 7.948 -17.343 1.00 88.50 123 GLY A C 1
ATOM 911 O O . GLY A 1 123 ? 1.753 7.285 -17.447 1.00 88.50 123 GLY A O 1
ATOM 912 N N . ASP A 1 124 ? 4.008 7.440 -17.529 1.00 85.81 124 ASP A N 1
ATOM 913 C CA . ASP A 1 124 ? 4.277 6.041 -17.858 1.00 85.81 124 ASP A CA 1
ATOM 914 C C . ASP A 1 124 ? 4.513 5.215 -16.582 1.00 85.81 124 ASP A C 1
ATOM 916 O O . ASP A 1 124 ? 5.420 5.485 -15.794 1.00 85.81 124 ASP A O 1
ATOM 920 N N . THR A 1 125 ? 3.676 4.193 -16.387 1.00 86.12 125 THR A N 1
ATOM 921 C CA . THR A 1 125 ? 3.676 3.314 -15.205 1.00 86.12 125 THR A CA 1
ATOM 922 C C . THR A 1 125 ? 3.820 1.834 -15.575 1.00 86.12 125 THR A C 1
ATOM 924 O O . THR A 1 125 ? 3.447 0.974 -14.779 1.00 86.12 125 THR A O 1
ATOM 927 N N . LEU A 1 126 ? 4.328 1.509 -16.769 1.00 84.94 126 LEU A N 1
ATOM 928 C CA . LEU A 1 126 ? 4.439 0.1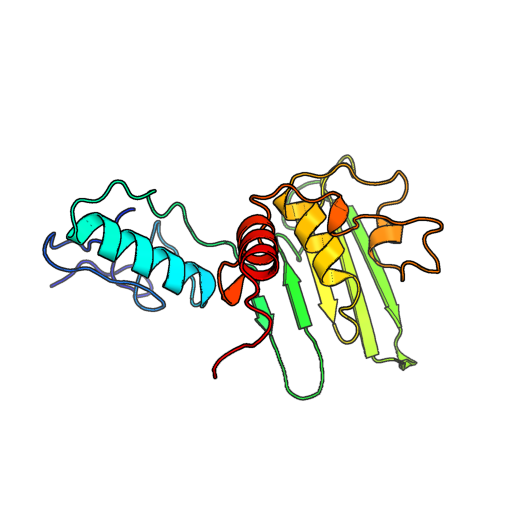23 -17.242 1.00 84.94 126 LEU A CA 1
ATOM 929 C C . LEU A 1 126 ? 5.288 -0.757 -16.306 1.00 84.94 126 LEU A C 1
ATOM 931 O O . LEU A 1 126 ? 4.875 -1.860 -15.944 1.00 84.94 126 LEU A O 1
ATOM 935 N N . GLU A 1 127 ? 6.425 -0.248 -15.834 1.00 87.44 127 GLU A N 1
ATOM 936 C CA . GLU A 1 127 ? 7.372 -0.992 -14.991 1.00 87.44 127 GLU A CA 1
ATOM 937 C C . GLU A 1 127 ? 6.999 -0.984 -13.502 1.00 87.44 127 GLU A C 1
ATOM 939 O O . GLU A 1 127 ? 7.599 -1.714 -12.711 1.00 87.44 127 GLU A O 1
ATOM 944 N N . TYR A 1 128 ? 5.972 -0.219 -13.113 1.00 87.38 128 TYR A N 1
ATOM 945 C CA . TYR A 1 128 ? 5.533 -0.065 -11.722 1.00 87.38 128 TYR A CA 1
ATOM 946 C C . TYR A 1 128 ? 5.353 -1.410 -11.011 1.00 87.38 128 TYR A C 1
ATOM 948 O O . TYR A 1 128 ? 5.852 -1.594 -9.905 1.00 87.38 128 TYR A O 1
ATOM 956 N N . ASN A 1 129 ? 4.654 -2.360 -11.643 1.00 83.00 129 ASN A N 1
ATOM 957 C CA . ASN A 1 129 ? 4.361 -3.650 -11.016 1.00 83.00 129 ASN A CA 1
ATOM 958 C C . ASN A 1 129 ? 5.628 -4.485 -10.801 1.00 83.00 129 ASN A C 1
ATOM 960 O O . ASN A 1 129 ? 5.708 -5.215 -9.817 1.00 83.00 129 ASN A O 1
ATOM 964 N N . ASN A 1 130 ? 6.610 -4.394 -11.700 1.00 85.69 130 ASN A N 1
ATOM 965 C CA . ASN A 1 130 ? 7.858 -5.142 -11.559 1.00 85.69 130 ASN A CA 1
ATOM 966 C C . ASN A 1 130 ? 8.661 -4.581 -10.386 1.00 85.69 130 ASN A C 1
ATOM 968 O O . ASN A 1 130 ? 9.066 -5.340 -9.513 1.00 85.69 130 ASN A O 1
ATOM 972 N N . VAL A 1 131 ? 8.794 -3.253 -10.311 1.00 88.88 131 VAL A N 1
ATOM 973 C CA . VAL A 1 131 ? 9.488 -2.577 -9.205 1.00 88.88 131 VAL A CA 1
ATOM 974 C C . VAL A 1 131 ? 8.790 -2.817 -7.866 1.00 88.88 131 VAL A C 1
ATOM 976 O O . VAL A 1 131 ? 9.453 -3.156 -6.888 1.00 88.88 131 VAL A O 1
ATOM 979 N N . LEU A 1 132 ? 7.457 -2.729 -7.827 1.00 86.56 132 LEU A N 1
ATOM 980 C CA . LEU A 1 132 ? 6.682 -3.020 -6.621 1.00 86.56 132 LEU A CA 1
ATOM 981 C C . LEU A 1 132 ? 6.900 -4.463 -6.153 1.00 86.56 132 LEU A C 1
ATOM 983 O O . LEU A 1 132 ? 7.114 -4.696 -4.970 1.00 86.56 132 LEU A O 1
ATOM 987 N N . ASN A 1 133 ? 6.863 -5.438 -7.063 1.00 83.31 133 ASN A N 1
ATOM 988 C CA . ASN A 1 133 ? 7.086 -6.835 -6.696 1.00 83.31 133 ASN A CA 1
ATOM 989 C C . ASN A 1 133 ? 8.520 -7.091 -6.222 1.00 83.31 133 ASN A C 1
ATOM 991 O O . ASN A 1 133 ? 8.703 -7.859 -5.280 1.00 83.31 133 ASN A O 1
ATOM 995 N N . THR A 1 134 ? 9.516 -6.450 -6.838 1.00 87.38 134 THR A N 1
ATOM 996 C CA . THR A 1 134 ? 10.912 -6.503 -6.386 1.00 87.38 134 THR A CA 1
ATOM 997 C C . THR A 1 134 ? 11.045 -5.998 -4.954 1.00 87.38 134 THR A C 1
ATOM 999 O O . THR A 1 134 ? 11.654 -6.675 -4.133 1.00 87.38 134 THR A O 1
ATOM 1002 N N . MET A 1 135 ? 10.414 -4.865 -4.641 1.00 88.00 135 MET A N 1
ATOM 1003 C CA . MET A 1 135 ? 10.382 -4.300 -3.292 1.00 88.00 135 MET A CA 1
ATOM 1004 C C . MET A 1 135 ? 9.656 -5.215 -2.294 1.00 88.00 135 MET A C 1
ATOM 1006 O O . MET A 1 135 ? 10.212 -5.550 -1.257 1.00 88.00 135 MET A O 1
ATOM 1010 N N . LEU A 1 136 ? 8.426 -5.643 -2.600 1.00 83.38 136 LEU A N 1
ATOM 1011 C CA . LEU A 1 136 ? 7.591 -6.413 -1.666 1.00 83.38 136 LEU A CA 1
ATOM 1012 C C . LEU A 1 136 ? 8.134 -7.813 -1.353 1.00 83.38 136 LEU A C 1
ATOM 1014 O O . LEU A 1 136 ? 7.785 -8.379 -0.323 1.00 83.38 136 LEU A O 1
ATOM 1018 N N . ASN A 1 137 ? 8.930 -8.397 -2.252 1.00 81.25 137 ASN A N 1
ATOM 1019 C CA . ASN A 1 137 ? 9.477 -9.746 -2.087 1.00 81.25 137 ASN A CA 1
ATOM 1020 C C . ASN A 1 137 ? 10.992 -9.741 -1.822 1.00 81.25 137 ASN A C 1
ATOM 1022 O O . ASN A 1 137 ? 11.606 -10.798 -1.948 1.00 81.25 137 ASN A O 1
ATOM 1026 N N . ASP A 1 138 ? 11.593 -8.585 -1.504 1.00 83.62 138 ASP A N 1
ATOM 1027 C CA . ASP A 1 138 ? 13.037 -8.450 -1.247 1.00 83.62 138 ASP A CA 1
ATOM 1028 C C . ASP A 1 138 ? 13.905 -9.107 -2.345 1.00 83.62 138 ASP A C 1
ATOM 1030 O O . ASP A 1 138 ? 14.884 -9.807 -2.072 1.00 83.62 138 ASP A O 1
ATOM 1034 N N . LEU A 1 139 ? 13.523 -8.932 -3.616 1.00 82.88 139 LEU A N 1
ATOM 1035 C CA . LEU A 1 139 ? 14.249 -9.556 -4.722 1.00 82.88 139 LEU A CA 1
ATOM 1036 C C . LEU A 1 139 ? 15.582 -8.831 -4.965 1.00 82.88 139 LEU A C 1
ATOM 1038 O O . LEU A 1 139 ? 15.613 -7.598 -4.940 1.00 82.88 139 LEU A O 1
ATOM 1042 N N . PRO A 1 140 ? 16.668 -9.569 -5.265 1.00 81.25 140 PRO A N 1
ATOM 1043 C CA . PRO A 1 140 ? 17.967 -8.968 -5.538 1.00 81.25 140 PRO A CA 1
ATOM 1044 C C . PRO A 1 140 ? 17.914 -8.092 -6.791 1.00 81.25 140 PRO A C 1
ATOM 1046 O O . PRO A 1 140 ? 17.288 -8.456 -7.795 1.00 81.25 140 PRO A O 1
ATOM 1049 N N . LEU A 1 141 ? 18.603 -6.951 -6.739 1.00 85.94 141 LEU A N 1
ATOM 1050 C CA . LEU A 1 141 ? 18.700 -6.041 -7.874 1.00 85.94 141 LEU A CA 1
ATOM 1051 C C . LEU A 1 141 ? 19.736 -6.500 -8.905 1.00 85.94 141 LEU A C 1
ATOM 1053 O O . LEU A 1 141 ? 20.728 -7.146 -8.557 1.00 85.94 141 LEU A O 1
ATOM 1057 N N . PRO A 1 142 ? 19.506 -6.198 -10.196 1.00 82.56 142 PRO A N 1
ATOM 1058 C CA . PRO A 1 142 ? 20.535 -6.365 -11.211 1.00 82.56 142 PRO A CA 1
ATOM 1059 C C . PRO A 1 142 ? 21.713 -5.408 -10.945 1.00 82.56 142 PRO A C 1
ATOM 1061 O O . PRO A 1 142 ? 21.519 -4.389 -10.286 1.00 82.56 142 PRO A O 1
ATOM 1064 N N . PRO A 1 143 ? 22.902 -5.666 -11.528 1.00 82.81 143 PRO A N 1
ATOM 1065 C CA . PRO A 1 143 ? 24.073 -4.794 -11.376 1.00 82.81 143 PRO A CA 1
ATOM 1066 C C . PRO A 1 143 ? 23.831 -3.323 -11.741 1.00 82.81 143 PRO A C 1
ATOM 1068 O O . PRO A 1 143 ? 24.504 -2.452 -11.209 1.00 82.81 143 PRO A O 1
ATOM 1071 N N . ASN A 1 144 ? 22.865 -3.068 -12.629 1.00 86.50 144 ASN A N 1
ATOM 1072 C CA . ASN A 1 144 ? 22.432 -1.737 -13.049 1.00 86.50 144 ASN A CA 1
ATOM 1073 C C . ASN A 1 144 ? 20.949 -1.551 -12.659 1.00 86.50 144 ASN A C 1
ATOM 1075 O O . ASN A 1 144 ? 20.062 -1.938 -13.438 1.00 86.50 144 ASN A O 1
ATOM 1079 N N . PRO A 1 145 ? 20.644 -1.038 -11.451 1.00 86.75 145 PRO A N 1
ATOM 1080 C CA . PRO A 1 145 ? 19.276 -0.882 -10.951 1.00 86.75 145 PRO A CA 1
ATOM 1081 C C . PRO A 1 145 ? 18.383 -0.009 -11.837 1.00 86.75 145 PRO A C 1
ATOM 1083 O O . PRO A 1 145 ? 17.179 -0.248 -11.929 1.00 86.75 145 PRO A O 1
ATOM 1086 N N . GLU A 1 146 ? 18.951 0.972 -12.538 1.00 87.44 146 GLU A N 1
ATOM 1087 C CA . GLU A 1 146 ? 18.238 1.870 -13.445 1.00 87.44 146 GLU A CA 1
ATOM 1088 C C . GLU A 1 146 ? 17.546 1.138 -14.604 1.00 87.44 146 GLU A C 1
ATOM 1090 O O . GLU A 1 146 ? 16.542 1.627 -15.126 1.00 87.44 146 GLU A O 1
ATOM 1095 N N . LEU A 1 147 ? 18.002 -0.072 -14.958 1.00 87.12 147 LEU A N 1
ATOM 1096 C CA . LEU A 1 147 ? 17.345 -0.912 -15.964 1.00 87.12 147 LEU A CA 1
ATOM 1097 C C . LEU A 1 147 ? 15.924 -1.321 -15.553 1.00 87.12 147 LEU A C 1
ATOM 1099 O O . LEU A 1 147 ? 15.108 -1.624 -16.420 1.00 87.12 147 LEU A O 1
ATOM 1103 N N . LEU A 1 148 ? 15.599 -1.297 -14.256 1.00 86.88 148 LEU A N 1
ATOM 1104 C CA . LEU A 1 148 ? 14.241 -1.541 -13.760 1.00 86.88 148 LEU A CA 1
ATOM 1105 C C . LEU A 1 148 ? 13.253 -0.430 -14.138 1.00 86.88 148 LEU A C 1
ATOM 1107 O O . LEU A 1 148 ? 12.045 -0.651 -14.080 1.00 86.88 148 LEU A O 1
ATOM 1111 N N . LEU A 1 149 ? 13.746 0.754 -14.509 1.00 88.31 149 LEU A N 1
ATOM 1112 C CA . LEU A 1 149 ? 12.923 1.869 -14.980 1.00 88.31 149 LEU A CA 1
ATOM 1113 C C . LEU A 1 149 ? 12.682 1.831 -16.498 1.00 88.31 149 LEU A C 1
ATOM 1115 O O . LEU A 1 149 ? 11.857 2.599 -17.005 1.00 88.31 149 LEU A O 1
ATOM 1119 N N . LEU A 1 150 ? 13.402 0.967 -17.222 1.00 84.94 150 LEU A N 1
ATOM 1120 C CA . LEU A 1 150 ? 13.344 0.861 -18.676 1.00 84.94 150 LEU A CA 1
ATOM 1121 C C . LEU A 1 150 ? 12.365 -0.228 -19.141 1.00 84.94 150 LEU A C 1
ATOM 1123 O O . LEU A 1 150 ? 12.220 -1.261 -18.481 1.00 84.94 150 LEU A O 1
ATOM 1127 N N . PRO A 1 151 ? 11.749 -0.053 -20.325 1.00 74.88 151 PRO A N 1
ATOM 1128 C CA . PRO A 1 151 ? 10.940 -1.093 -20.944 1.00 74.88 151 PRO A CA 1
ATOM 1129 C C . PRO A 1 151 ? 11.722 -2.396 -21.131 1.00 74.88 151 PRO A C 1
ATOM 1131 O O . PRO A 1 151 ? 12.884 -2.382 -21.532 1.00 74.88 151 PRO A O 1
ATOM 1134 N N . GLN A 1 152 ? 11.048 -3.534 -20.941 1.00 64.81 152 GLN A N 1
ATOM 1135 C CA . GLN A 1 152 ? 11.622 -4.891 -21.046 1.00 64.81 152 GLN A CA 1
ATOM 1136 C C . GLN A 1 152 ? 12.374 -5.159 -22.368 1.00 64.81 152 GLN A C 1
ATOM 1138 O O . GLN A 1 152 ? 13.307 -5.956 -22.406 1.00 64.81 152 GLN A O 1
ATOM 1143 N N . ALA A 1 153 ? 11.992 -4.487 -23.462 1.00 56.75 153 ALA A N 1
ATOM 1144 C CA . ALA A 1 153 ? 12.683 -4.591 -24.750 1.00 56.75 153 ALA A CA 1
ATOM 1145 C C . ALA A 1 153 ? 14.098 -3.978 -24.730 1.00 56.75 153 ALA A C 1
ATOM 1147 O O . ALA A 1 153 ? 14.961 -4.406 -25.489 1.00 56.75 153 ALA A O 1
ATOM 1148 N N . ALA A 1 154 ? 14.337 -2.994 -23.861 1.00 55.22 154 ALA A N 1
ATOM 1149 C CA . ALA A 1 154 ? 15.617 -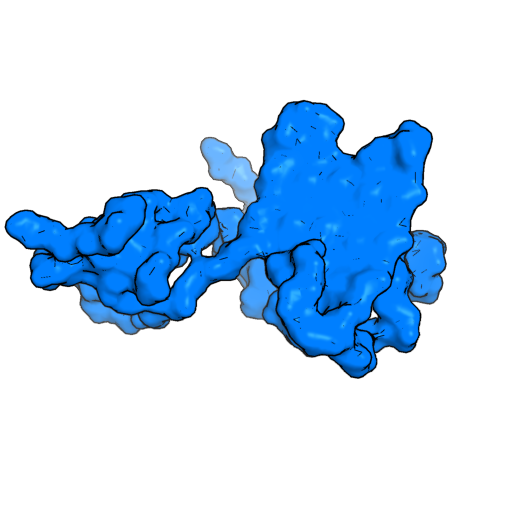2.311 -23.706 1.00 55.22 154 ALA A CA 1
ATOM 1150 C C . ALA A 1 154 ? 16.503 -2.929 -22.606 1.00 55.22 154 ALA A C 1
ATOM 1152 O O . ALA A 1 154 ? 17.706 -2.688 -22.598 1.00 55.22 154 ALA A O 1
ATOM 1153 N N . SER A 1 155 ? 15.943 -3.740 -21.698 1.00 55.12 155 SER A N 1
ATOM 1154 C CA . SER A 1 155 ? 16.667 -4.321 -20.554 1.00 55.12 155 SER A CA 1
ATOM 1155 C C . SER A 1 155 ? 17.274 -5.712 -20.804 1.00 55.12 155 SER A C 1
ATOM 1157 O O . SER A 1 155 ? 17.831 -6.313 -19.888 1.00 55.12 155 SER A O 1
ATOM 1159 N N . GLY A 1 156 ? 17.220 -6.233 -22.038 1.00 46.69 156 GLY A N 1
ATOM 1160 C CA . GLY A 1 156 ? 17.997 -7.408 -22.468 1.00 46.69 156 GLY A CA 1
ATOM 1161 C C . GLY A 1 156 ? 17.599 -8.758 -21.848 1.00 46.69 156 GLY A C 1
ATOM 1162 O O . GLY A 1 156 ? 18.261 -9.763 -22.102 1.00 46.69 156 GLY A O 1
ATOM 1163 N N . GLY A 1 157 ? 16.518 -8.828 -21.068 1.00 52.62 157 GLY A N 1
ATOM 1164 C CA . GLY A 1 157 ? 16.032 -10.075 -20.477 1.00 52.62 157 GLY A CA 1
ATOM 1165 C C . GLY A 1 157 ? 14.790 -9.884 -19.608 1.00 52.62 157 GLY A C 1
ATOM 1166 O O . GLY A 1 157 ? 14.510 -8.785 -19.140 1.00 52.62 157 GLY A O 1
ATOM 1167 N N . LYS A 1 158 ? 14.043 -10.976 -19.374 1.00 50.91 158 LYS A N 1
ATOM 1168 C CA . LYS A 1 158 ? 12.846 -10.993 -18.513 1.00 50.91 158 LYS A CA 1
ATOM 1169 C C . LYS A 1 158 ? 13.217 -10.743 -17.046 1.00 50.91 158 LYS A C 1
ATOM 1171 O O . LYS A 1 158 ? 13.374 -11.691 -16.268 1.00 50.91 158 LYS A O 1
ATOM 1176 N N . ILE A 1 159 ? 13.347 -9.481 -16.655 1.00 50.94 159 ILE A N 1
ATOM 1177 C CA . ILE A 1 159 ? 13.447 -9.103 -15.244 1.00 50.94 159 ILE A CA 1
ATOM 1178 C C . ILE A 1 159 ? 12.031 -9.182 -14.656 1.00 50.94 159 ILE A C 1
ATOM 1180 O O . ILE A 1 159 ? 11.136 -8.465 -15.095 1.00 50.94 159 ILE A O 1
ATOM 1184 N N . GLY A 1 160 ? 11.809 -10.087 -13.697 1.00 56.84 160 GLY A N 1
ATOM 1185 C CA . GLY A 1 160 ? 10.573 -10.118 -12.900 1.00 56.84 160 GLY A CA 1
ATOM 1186 C C . GLY A 1 160 ? 9.303 -10.590 -13.624 1.00 56.84 160 GLY A C 1
ATOM 1187 O O . GLY A 1 160 ? 8.289 -9.903 -13.600 1.00 56.84 160 GLY A O 1
ATOM 1188 N N . GLY A 1 161 ? 9.320 -11.776 -14.240 1.00 61.97 161 GLY A N 1
ATOM 1189 C CA . GLY A 1 161 ? 8.095 -12.403 -14.752 1.00 61.97 161 GLY A CA 1
ATOM 1190 C C . GLY A 1 161 ? 7.166 -12.885 -13.629 1.00 61.97 161 GLY A C 1
ATOM 1191 O O . GLY A 1 161 ? 7.630 -13.450 -12.634 1.00 61.97 161 GLY A O 1
ATOM 1192 N N . VAL A 1 162 ? 5.846 -12.731 -13.810 1.00 64.88 162 VAL A N 1
ATOM 1193 C CA . VAL A 1 162 ? 4.809 -13.232 -12.880 1.00 64.88 162 VAL A CA 1
ATOM 1194 C C . VAL A 1 162 ? 4.978 -14.735 -12.618 1.00 64.88 162 VAL A C 1
ATOM 1196 O O . VAL A 1 162 ? 4.663 -15.224 -11.528 1.00 64.88 162 VAL A O 1
ATOM 1199 N N . GLU A 1 163 ? 5.546 -15.484 -13.572 1.00 67.88 163 GLU A N 1
ATOM 1200 C CA . GLU A 1 163 ? 5.904 -16.891 -13.395 1.00 67.88 163 GLU A CA 1
ATOM 1201 C C . GLU A 1 163 ? 6.829 -17.150 -12.193 1.00 67.88 163 GLU A C 1
ATOM 1203 O O . GLU A 1 163 ? 6.631 -18.153 -11.507 1.00 67.88 163 GLU A O 1
ATOM 1208 N N . LYS A 1 164 ? 7.758 -16.238 -11.873 1.00 72.38 164 LYS A N 1
ATOM 1209 C CA . LYS A 1 164 ? 8.743 -16.403 -10.788 1.00 72.38 164 LYS A CA 1
ATOM 1210 C C . LYS A 1 164 ? 8.215 -16.006 -9.409 1.00 72.38 164 LYS A C 1
ATOM 1212 O O . LYS A 1 164 ? 8.858 -16.305 -8.410 1.00 72.38 164 LYS A O 1
ATOM 1217 N N . LEU A 1 165 ? 7.052 -15.355 -9.336 1.00 77.12 165 LEU A N 1
ATOM 1218 C CA . LEU A 1 165 ? 6.477 -14.937 -8.058 1.00 77.12 165 LEU A CA 1
ATOM 1219 C C . LEU A 1 165 ? 5.987 -16.146 -7.237 1.00 77.12 165 LEU A C 1
ATOM 1221 O O . LEU A 1 165 ? 5.395 -17.069 -7.817 1.00 77.12 165 LEU A O 1
ATOM 1225 N N . PRO A 1 166 ? 6.169 -16.153 -5.904 1.00 81.75 166 PRO A N 1
ATOM 1226 C CA . PRO A 1 166 ? 5.609 -17.194 -5.047 1.00 81.75 166 PRO A CA 1
ATOM 1227 C C . PRO A 1 166 ? 4.073 -17.178 -5.093 1.00 81.75 166 PRO A C 1
ATOM 1229 O O . PRO A 1 166 ? 3.450 -16.169 -5.419 1.00 81.75 166 PRO A O 1
ATOM 1232 N N . ALA A 1 167 ? 3.426 -18.294 -4.741 1.00 83.31 167 ALA A N 1
ATOM 1233 C CA . ALA A 1 167 ? 1.959 -18.382 -4.749 1.00 83.31 167 ALA A CA 1
ATOM 1234 C C . ALA A 1 167 ? 1.289 -17.369 -3.797 1.00 83.31 167 ALA A C 1
ATOM 1236 O O . ALA A 1 167 ? 0.167 -16.937 -4.057 1.00 83.31 167 ALA A O 1
ATOM 1237 N N . ALA A 1 168 ? 1.981 -16.974 -2.726 1.00 82.56 168 ALA A N 1
ATOM 1238 C CA . ALA A 1 168 ? 1.518 -15.967 -1.775 1.00 82.56 168 ALA A CA 1
ATOM 1239 C C . ALA A 1 168 ? 1.654 -14.520 -2.286 1.00 82.56 168 ALA A C 1
ATOM 1241 O O . ALA A 1 168 ? 1.041 -13.626 -1.710 1.00 82.56 168 ALA A O 1
ATOM 1242 N N . ALA A 1 169 ? 2.405 -14.273 -3.368 1.00 82.06 169 ALA A N 1
ATOM 1243 C CA . ALA A 1 169 ? 2.618 -12.920 -3.876 1.00 82.06 169 ALA A CA 1
ATOM 1244 C C . ALA A 1 169 ? 1.291 -12.255 -4.267 1.00 82.06 169 ALA A C 1
ATOM 1246 O O . ALA A 1 169 ? 0.492 -12.833 -5.017 1.00 82.06 169 ALA A O 1
ATOM 1247 N N . ARG A 1 170 ? 1.070 -11.031 -3.772 1.00 78.75 170 ARG A N 1
ATOM 1248 C CA . ARG A 1 170 ? -0.106 -10.207 -4.089 1.00 78.75 170 ARG A CA 1
ATOM 1249 C C . ARG A 1 170 ? 0.001 -9.707 -5.533 1.00 78.75 170 ARG A C 1
ATOM 1251 O O . ARG A 1 170 ? 0.896 -8.943 -5.865 1.00 78.75 170 ARG A O 1
ATOM 1258 N N . ILE A 1 171 ? -0.936 -10.125 -6.385 1.00 82.62 171 ILE A N 1
ATOM 1259 C CA . ILE A 1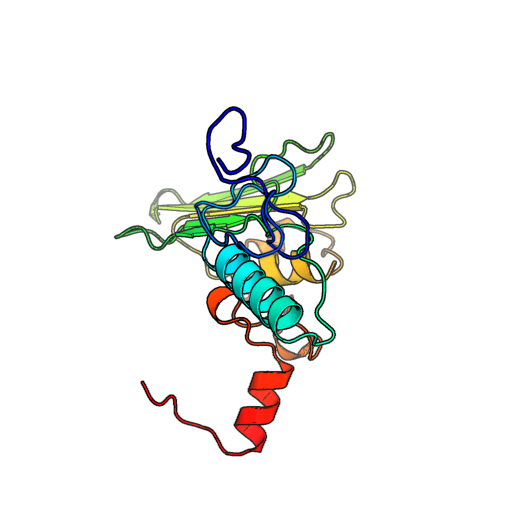 171 ? -1.045 -9.685 -7.787 1.00 82.62 171 ILE A CA 1
ATOM 1260 C C . ILE A 1 171 ? -1.932 -8.445 -7.899 1.00 82.62 171 ILE A C 1
ATOM 1262 O O . ILE A 1 171 ? -1.613 -7.510 -8.628 1.00 82.62 171 ILE A O 1
ATOM 1266 N N . CYS A 1 172 ? -3.041 -8.411 -7.156 1.00 79.44 172 CYS A N 1
ATOM 1267 C CA . CYS A 1 172 ? -3.878 -7.223 -7.040 1.00 79.44 172 CYS A CA 1
ATOM 1268 C C . CYS A 1 172 ? -3.888 -6.747 -5.591 1.00 79.44 172 CYS A C 1
ATOM 1270 O O . CYS A 1 172 ? -4.548 -7.354 -4.746 1.00 79.44 172 CYS A O 1
ATOM 1272 N N . ASN A 1 173 ? -3.185 -5.648 -5.306 1.00 71.69 173 ASN A N 1
ATOM 1273 C CA . ASN A 1 173 ? -3.081 -5.151 -3.936 1.00 71.69 173 ASN A CA 1
ATOM 1274 C C . ASN A 1 173 ? -4.423 -4.628 -3.396 1.00 71.69 173 ASN A C 1
ATOM 1276 O O . ASN A 1 173 ? -4.770 -4.910 -2.252 1.00 71.69 173 ASN A O 1
ATOM 1280 N N . CYS A 1 174 ? -5.201 -3.944 -4.246 1.00 67.56 174 CYS A N 1
ATOM 1281 C CA . CYS A 1 174 ? -6.492 -3.355 -3.878 1.00 67.56 174 CYS A CA 1
ATOM 1282 C C . CYS A 1 174 ? -7.541 -4.411 -3.507 1.00 67.56 174 CYS A C 1
ATOM 1284 O O . CYS A 1 174 ? -8.264 -4.248 -2.530 1.00 67.56 174 CYS A O 1
ATOM 1286 N N . ASN A 1 175 ? -7.603 -5.503 -4.275 1.00 74.25 175 ASN A N 1
ATOM 1287 C CA . ASN A 1 175 ? -8.556 -6.593 -4.047 1.00 74.25 175 ASN A CA 1
ATOM 1288 C C . ASN A 1 175 ? -7.988 -7.701 -3.146 1.00 74.25 175 ASN A C 1
ATOM 1290 O O . ASN A 1 175 ? -8.680 -8.675 -2.861 1.00 74.25 175 ASN A O 1
ATOM 1294 N N . ASN A 1 176 ? -6.737 -7.556 -2.695 1.00 74.94 176 ASN A N 1
ATOM 1295 C CA . ASN A 1 176 ? -5.996 -8.561 -1.938 1.00 74.94 176 ASN A CA 1
ATOM 1296 C C . ASN A 1 176 ? -6.050 -9.956 -2.591 1.00 74.94 176 ASN A C 1
ATOM 1298 O O . ASN A 1 176 ? -6.460 -10.936 -1.969 1.00 74.94 176 ASN A O 1
ATOM 1302 N N . VAL A 1 177 ? -5.689 -10.017 -3.874 1.00 85.00 177 VAL A N 1
ATOM 1303 C CA . VAL A 1 177 ? -5.688 -11.260 -4.656 1.00 85.00 177 VAL A CA 1
ATOM 1304 C C . VAL A 1 177 ? -4.252 -11.713 -4.882 1.00 85.00 177 VAL A C 1
ATOM 1306 O O . VAL A 1 177 ? -3.458 -10.984 -5.485 1.00 85.00 177 VAL A O 1
ATOM 1309 N N . SER A 1 178 ? -3.926 -12.923 -4.432 1.00 87.44 178 SER A N 1
ATOM 1310 C CA . SER A 1 178 ? -2.628 -13.561 -4.639 1.00 87.44 178 SER A CA 1
ATOM 1311 C C . SER A 1 178 ? -2.552 -14.342 -5.952 1.00 87.44 178 SER A C 1
ATOM 1313 O O . SER A 1 178 ? -3.565 -14.738 -6.539 1.00 87.44 178 SER A O 1
ATOM 1315 N N . LYS A 1 179 ? -1.325 -14.631 -6.397 1.00 86.62 179 LYS A N 1
ATOM 1316 C CA . LYS A 1 179 ? -1.072 -15.513 -7.545 1.00 86.62 179 LYS A CA 1
ATOM 1317 C C . LYS A 1 179 ? -1.731 -16.878 -7.349 1.00 86.62 179 LYS A C 1
ATOM 1319 O O . LYS A 1 179 ? -2.345 -17.408 -8.270 1.00 86.62 179 LYS A O 1
ATOM 1324 N N . GLY A 1 180 ? -1.646 -17.435 -6.143 1.00 86.44 180 GLY A N 1
ATOM 1325 C CA . GLY A 1 180 ? -2.239 -18.721 -5.796 1.00 86.44 180 GLY A CA 1
ATOM 1326 C C . GLY A 1 180 ? -3.762 -18.727 -5.918 1.00 86.44 180 GLY A C 1
ATOM 1327 O O . GLY A 1 180 ? -4.315 -19.710 -6.412 1.00 86.44 180 GLY A O 1
ATOM 1328 N N . GLN A 1 181 ? -4.430 -17.635 -5.528 1.00 87.94 181 GLN A N 1
ATOM 1329 C CA . GLN A 1 181 ? -5.880 -17.484 -5.689 1.00 87.94 181 GLN A CA 1
ATOM 1330 C C . GLN A 1 181 ? -6.279 -17.443 -7.168 1.00 87.94 181 GLN A C 1
ATOM 1332 O O . GLN A 1 181 ? -7.193 -18.165 -7.558 1.00 87.94 181 GLN A O 1
ATOM 1337 N N . LEU A 1 182 ? -5.549 -16.698 -8.006 1.00 86.38 182 LEU A N 1
ATOM 1338 C CA . LEU A 1 182 ? -5.793 -16.664 -9.455 1.00 86.38 182 LEU A CA 1
ATOM 1339 C C . LEU A 1 182 ? -5.561 -18.028 -10.108 1.00 86.38 182 LEU A C 1
ATOM 1341 O O . LEU A 1 182 ? -6.430 -18.537 -10.810 1.00 86.38 182 LEU A O 1
ATOM 1345 N N . CYS A 1 183 ? -4.416 -18.661 -9.845 1.00 87.88 183 CYS A N 1
ATOM 1346 C CA . CYS A 1 183 ? -4.106 -19.975 -10.405 1.00 87.88 183 CYS A CA 1
ATOM 1347 C C . CYS A 1 183 ? -5.086 -21.060 -9.943 1.00 87.88 183 CYS A C 1
ATOM 1349 O O . CYS A 1 183 ? -5.244 -22.062 -10.637 1.00 87.88 183 CYS A O 1
ATOM 1351 N N . ARG A 1 184 ? -5.691 -20.921 -8.757 1.00 88.81 184 ARG A N 1
ATOM 1352 C CA . ARG A 1 184 ? -6.741 -21.830 -8.283 1.00 88.81 184 ARG A CA 1
ATOM 1353 C C . ARG A 1 184 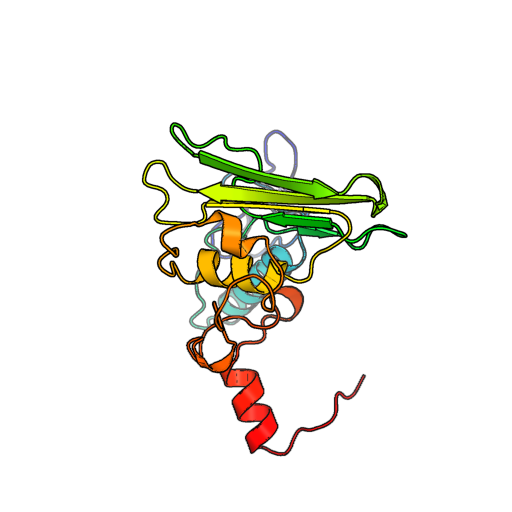? -8.055 -21.568 -9.018 1.00 88.81 184 ARG A C 1
ATOM 1355 O O . ARG A 1 184 ? -8.561 -22.489 -9.636 1.00 88.81 184 ARG A O 1
ATOM 1362 N N . ALA A 1 185 ? -8.512 -20.317 -9.070 1.00 87.94 185 ALA A N 1
ATOM 1363 C CA . ALA A 1 185 ? -9.731 -19.942 -9.788 1.00 87.94 185 ALA A CA 1
ATOM 1364 C C . ALA A 1 185 ? -9.706 -20.371 -11.268 1.00 87.94 185 ALA A C 1
ATOM 1366 O O . ALA A 1 185 ? -10.684 -20.916 -11.767 1.00 87.94 185 ALA A O 1
ATOM 1367 N N . ILE A 1 186 ? -8.567 -20.201 -11.950 1.00 87.44 186 ILE A N 1
ATOM 1368 C CA . ILE A 1 186 ? -8.385 -20.643 -13.343 1.00 87.44 186 ILE A CA 1
ATOM 1369 C C . ILE A 1 186 ? -8.486 -22.171 -13.464 1.00 87.44 186 ILE A C 1
ATOM 1371 O O . ILE A 1 186 ? -9.108 -22.669 -14.397 1.00 87.44 186 ILE A O 1
ATOM 1375 N N . ARG A 1 187 ? -7.886 -22.923 -12.530 1.00 88.19 187 ARG A N 1
ATOM 1376 C CA . ARG A 1 187 ? -7.982 -24.394 -12.506 1.00 88.19 187 ARG A CA 1
ATOM 1377 C C . ARG A 1 187 ? -9.402 -24.878 -12.228 1.00 88.19 187 ARG A C 1
ATOM 1379 O O . ARG A 1 187 ? -9.803 -25.892 -12.784 1.00 88.19 187 ARG A O 1
ATOM 1386 N N . ASP A 1 188 ? -10.152 -24.127 -11.433 1.00 90.06 188 ASP A N 1
ATOM 1387 C CA . ASP A 1 188 ? -11.548 -24.409 -11.099 1.00 90.06 188 ASP A CA 1
ATOM 1388 C C . ASP A 1 188 ? -12.527 -23.933 -12.202 1.00 90.06 188 ASP A C 1
ATOM 1390 O O . ASP A 1 188 ? -13.734 -23.878 -11.982 1.00 90.06 188 ASP A O 1
ATOM 1394 N N . ASN A 1 189 ? -12.026 -23.601 -13.404 1.00 84.94 189 ASN A N 1
ATOM 1395 C CA . ASN A 1 189 ? -12.780 -23.108 -14.566 1.00 84.94 189 ASN A CA 1
ATOM 1396 C C . ASN A 1 189 ? -13.558 -21.791 -14.348 1.00 84.94 189 ASN A C 1
ATOM 1398 O O . ASN A 1 189 ? -14.497 -21.481 -15.087 1.00 84.94 189 ASN A O 1
ATOM 1402 N N . CYS A 1 190 ? -13.150 -20.961 -13.386 1.00 77.12 190 CYS A N 1
ATOM 1403 C CA . CYS A 1 190 ? -13.682 -19.607 -13.237 1.00 77.12 190 CYS A CA 1
ATOM 1404 C C . CYS A 1 190 ? -12.982 -18.648 -14.214 1.00 77.12 190 CYS A C 1
ATOM 1406 O O . CYS A 1 190 ? -11.959 -18.046 -13.887 1.00 77.12 190 CYS A O 1
ATOM 1408 N N . PHE A 1 191 ? -13.547 -18.490 -15.415 1.00 76.69 191 PHE A N 1
ATOM 1409 C CA . PHE A 1 191 ? -13.014 -17.602 -16.464 1.00 76.69 191 PHE A CA 1
ATOM 1410 C C . PHE A 1 191 ? -13.754 -16.263 -16.607 1.00 76.69 191 PHE A C 1
ATOM 1412 O O . PHE A 1 191 ? -13.391 -15.455 -17.460 1.00 76.69 191 PHE A O 1
ATOM 1419 N N . ALA A 1 192 ? -14.783 -16.011 -15.795 1.00 67.06 192 ALA A N 1
ATOM 1420 C CA . ALA A 1 192 ? -15.596 -14.801 -15.873 1.00 67.06 192 ALA A CA 1
ATOM 1421 C C . ALA A 1 192 ? -15.651 -14.074 -14.524 1.00 67.06 192 ALA A C 1
ATOM 1423 O O . ALA A 1 192 ? -15.771 -14.696 -13.470 1.00 67.06 192 ALA A O 1
ATOM 1424 N N . LEU A 1 193 ? -15.593 -12.744 -14.577 1.00 55.50 193 LEU A N 1
ATOM 1425 C CA . LEU A 1 193 ? -15.943 -11.870 -13.462 1.00 55.50 193 LEU A CA 1
ATOM 1426 C C . LEU A 1 193 ? -17.450 -11.611 -13.534 1.00 55.50 193 LEU A C 1
ATOM 1428 O O . LEU A 1 193 ? -17.914 -11.017 -14.504 1.00 55.50 193 LEU A O 1
ATOM 1432 N N . GLN A 1 194 ? -18.209 -12.053 -12.531 1.00 52.53 194 GLN A N 1
ATOM 1433 C CA . GLN A 1 194 ? -19.546 -11.501 -12.313 1.00 52.53 194 GLN A CA 1
ATOM 1434 C C . GLN A 1 194 ? -19.372 -10.139 -11.639 1.00 52.53 194 GLN A C 1
ATOM 1436 O O . GLN A 1 194 ? -18.813 -10.056 -10.545 1.00 52.53 194 GLN A O 1
ATOM 1441 N N . SER A 1 195 ? -19.758 -9.088 -12.362 1.00 42.66 195 SER A N 1
ATOM 1442 C CA . SER A 1 195 ? -19.851 -7.709 -11.876 1.00 42.66 195 SER A CA 1
ATOM 1443 C C . SER A 1 195 ? -21.048 -7.528 -10.959 1.00 42.66 195 SER A C 1
ATOM 1445 O O . SER A 1 195 ? -22.130 -8.004 -11.376 1.00 42.66 195 SER A O 1
#

Foldseek 3Di:
DWDAAPVGAFEAEQLQATVDNVDGDAAQRHQYPNDGQNDLLRRVLSVQSNVCVVVVHDHDTRPDDANWDFDPDPPKTKTKHAPQVAPDPQKDKDWDDDVVQRWIKMWIAHNVNFATRIIIIMRDCPLVQLNVQCHVVVPGADPDNNLSVDDPVVSVDPRRDPVPDDQCCQPDSNVRDGNVNVVVCVVVVNPDDDD

Sequence (195 aa):
GLVIGPRGGIQINDYCQTSNLDIYAIGECALHNGRIYGLLTPGNEMARVAVGHLMQKDVEKFQGGDMFTKLKVVGCNVAVMGDSLGKTPGCESFCISHTFQGSYKKLITDADATKVIGAIFVGDTLEYNNVLNTMLNDLPLPPNPELLLLPQAASGGKIGGVEKLPAAARICNCNNVSKGQLCRAIRDNCFALQS

Radius of gyration: 19.46 Å; chains: 1; bounding box: 44×40×50 Å

InterPro domains:
  IPR016156 FAD/NAD-linked reductase, dimerisation domain superfamily [G3DSA:3.30.390.30] (68-144)
  IPR036188 FAD/NAD(P)-binding domain superfamily [G3DSA:3.50.50.60] (1-65)
  IPR036188 FAD/NAD(P)-binding domain superfamily [SSF51905] (1-57)
  IPR041575 NADH-rubredoxin oxidoreductase, C-terminal [PF18267] (69-135)
  IPR052034 Nitrite reductase [NAD(P)H]-like [PTHR43809] (1-190)

pLDDT: mean 84.56, std 12.97, range [42.66, 97.94]